Protein AF-A0A5M6I9K6-F1 (afdb_monomer_lite)

Secondary structure (DSSP, 8-state):
-------GGGEEE-TTS-EEE--HHHHHTT--GGGG-TTGGG-HHHHHHHHHHHHSS------EETT---EEEES--TT-SSEEEEEEESSGGGGT--TT-EEEEEETTTTEEEEEEEEEEEEEEEGGG--HHHHHTBTTTTTS-STTHHHHHHHHHHHHH-TTT--TT-EEEEEEEEEEEE-GGGGGGTT-

Radius of gyration: 17.98 Å; chains: 1; bounding box: 42×38×48 Å

Sequence (192 aa):
MPTFETNLRRVRLTETGRWTLMTPKDRERALHLCDFCAINSMCITHARLAEITGELETKAVIAECPGYRPHLAFRDAVGLDARFNTVRLGKAWMNRLQIGRTVTLWNSVRDVFIGEAIVIGLRTMHWSKLTDEIAQQNHTQLDTPVVGAQDRLFEVLRRGYGPQMMTVDRQVTIIDLERTYETEDAADWRDG

pLDDT: mean 83.96, std 14.6, range [32.81, 98.44]

Foldseek 3Di:
DLQQDLPCLQWFADPVRKIFGDDVVVVVVLDALLSPAPCSVPDPVNVVLVVCCVVPVDSDHHGIDNLGAHEDEDQDCAQVQFKAKAKAFDCSVVGHDDAQDKHWYANPVVGDTFAIKGFHDKDKDQLLPQALVNLCRHRVNVPHDSPCSSVVSLVVVCVVVHVVRRDNRTMIMMTIIGTDTGDPVNVVRPPD

Organism: NCBI:txid140057

Structure (mmCIF, N/CA/C/O backbone):
data_AF-A0A5M6I9K6-F1
#
_entry.id   AF-A0A5M6I9K6-F1
#
loop_
_atom_site.group_PDB
_atom_site.id
_atom_site.type_symbol
_atom_site.label_atom_id
_atom_site.label_alt_id
_atom_site.label_comp_id
_atom_site.label_asym_id
_atom_site.label_entity_id
_atom_site.label_seq_id
_atom_site.pdbx_PDB_ins_code
_atom_site.Cartn_x
_atom_site.Cartn_y
_atom_site.Cartn_z
_atom_site.occupancy
_atom_site.B_iso_or_equiv
_atom_site.auth_seq_id
_atom_site.auth_comp_id
_atom_site.auth_asym_id
_atom_site.auth_atom_id
_atom_site.pdbx_PDB_model_num
ATOM 1 N N . MET A 1 1 ? 21.131 -12.036 -7.605 1.00 32.81 1 MET A N 1
ATOM 2 C CA . MET A 1 1 ? 19.654 -11.957 -7.599 1.00 32.81 1 MET A CA 1
ATOM 3 C C . MET A 1 1 ? 19.268 -10.539 -7.983 1.00 32.81 1 MET A C 1
ATOM 5 O O . MET A 1 1 ? 19.990 -9.644 -7.550 1.00 32.81 1 MET A O 1
ATOM 9 N N . PRO A 1 2 ? 18.229 -10.309 -8.805 1.00 43.22 2 PRO A N 1
ATOM 10 C CA . PRO A 1 2 ? 17.767 -8.952 -9.077 1.00 43.22 2 PRO A CA 1
ATOM 11 C C . PRO A 1 2 ? 17.418 -8.295 -7.741 1.00 43.22 2 PRO A C 1
ATOM 13 O O . PRO A 1 2 ? 16.634 -8.844 -6.971 1.00 43.22 2 PRO A O 1
ATOM 16 N N . THR A 1 3 ? 18.051 -7.169 -7.432 1.00 52.78 3 THR A N 1
ATOM 17 C CA . THR A 1 3 ? 17.752 -6.386 -6.234 1.00 52.78 3 THR A CA 1
ATOM 18 C C . THR A 1 3 ? 16.382 -5.755 -6.421 1.00 52.78 3 THR A C 1
ATOM 20 O O . THR A 1 3 ? 16.230 -4.811 -7.192 1.00 52.78 3 THR A O 1
ATOM 23 N N . PHE A 1 4 ? 15.374 -6.324 -5.772 1.00 62.78 4 PHE A N 1
ATOM 24 C CA . PHE A 1 4 ? 14.025 -5.785 -5.768 1.00 62.78 4 PHE A CA 1
ATOM 25 C C . PHE A 1 4 ? 13.979 -4.529 -4.891 1.00 62.78 4 PHE A C 1
ATOM 27 O O . PHE A 1 4 ? 14.203 -4.593 -3.683 1.00 62.78 4 PHE A O 1
ATOM 34 N N . GLU A 1 5 ? 13.725 -3.366 -5.495 1.00 70.31 5 GLU A N 1
ATOM 35 C CA . GLU A 1 5 ? 13.684 -2.104 -4.760 1.00 70.31 5 GLU A CA 1
ATOM 36 C C . GLU A 1 5 ? 12.288 -1.870 -4.171 1.00 70.31 5 GLU A C 1
ATOM 38 O O . GLU A 1 5 ? 11.303 -1.632 -4.881 1.00 70.31 5 GLU A O 1
ATOM 43 N N . THR A 1 6 ? 12.208 -1.888 -2.838 1.00 65.31 6 THR A N 1
ATOM 44 C CA . THR A 1 6 ? 10.944 -1.710 -2.111 1.00 65.31 6 THR A CA 1
ATOM 45 C C . THR A 1 6 ? 10.554 -0.239 -1.928 1.00 65.31 6 THR A C 1
ATOM 47 O O . THR A 1 6 ? 9.419 0.105 -1.574 1.00 65.31 6 THR A O 1
ATOM 50 N N . ASN A 1 7 ? 11.471 0.688 -2.221 1.00 73.19 7 ASN A N 1
ATOM 51 C CA . ASN A 1 7 ? 11.230 2.117 -2.105 1.00 73.19 7 ASN A CA 1
ATOM 52 C C . ASN A 1 7 ? 10.464 2.697 -3.305 1.00 73.19 7 ASN A C 1
ATOM 54 O O . ASN A 1 7 ? 10.996 3.427 -4.144 1.00 73.19 7 ASN A O 1
ATOM 58 N N . LEU A 1 8 ? 9.147 2.498 -3.310 1.00 77.12 8 LEU A N 1
ATOM 59 C CA . LEU A 1 8 ? 8.236 3.010 -4.344 1.00 77.12 8 LEU A CA 1
ATOM 60 C C . LEU A 1 8 ? 8.035 4.540 -4.329 1.00 77.12 8 LEU A C 1
ATOM 62 O O . LEU A 1 8 ? 7.125 5.060 -4.979 1.00 77.12 8 LEU A O 1
ATOM 66 N N . ARG A 1 9 ? 8.849 5.316 -3.595 1.00 75.25 9 ARG A N 1
ATOM 67 C CA . ARG A 1 9 ? 8.707 6.786 -3.531 1.00 75.25 9 ARG A CA 1
ATOM 68 C C . ARG A 1 9 ? 8.838 7.467 -4.888 1.00 75.25 9 ARG A C 1
ATOM 70 O O . ARG A 1 9 ? 8.240 8.533 -5.061 1.00 75.25 9 ARG A O 1
ATOM 77 N N . ARG A 1 10 ? 9.559 6.848 -5.823 1.00 75.12 10 ARG A N 1
ATOM 78 C CA . ARG A 1 10 ? 9.865 7.381 -7.160 1.00 75.12 10 ARG A CA 1
ATOM 79 C C . ARG A 1 10 ? 8.861 6.970 -8.238 1.00 75.12 10 ARG A C 1
ATOM 81 O O . ARG A 1 10 ? 8.822 7.600 -9.289 1.00 75.12 10 ARG A O 1
ATOM 88 N N . VAL A 1 11 ? 8.025 5.969 -7.956 1.00 82.19 11 VAL A N 1
ATOM 89 C CA . VAL A 1 11 ? 7.020 5.455 -8.894 1.00 82.19 11 VAL A CA 1
ATOM 90 C C . VAL A 1 11 ? 5.763 6.326 -8.852 1.00 82.19 11 VAL A C 1
ATOM 92 O O . VAL A 1 11 ? 5.314 6.746 -7.776 1.00 82.19 11 VAL A O 1
ATOM 95 N N . ARG A 1 12 ? 5.200 6.618 -10.025 1.00 81.38 12 ARG A N 1
ATOM 96 C CA . ARG A 1 12 ? 3.953 7.375 -10.203 1.00 81.38 12 ARG A CA 1
ATOM 97 C C . ARG A 1 12 ? 3.090 6.746 -11.288 1.00 81.38 12 ARG A C 1
ATOM 99 O O . ARG A 1 12 ? 3.625 6.158 -12.220 1.00 81.38 12 ARG A O 1
ATOM 106 N N . LEU A 1 13 ? 1.779 6.906 -11.166 1.00 82.19 13 LEU A N 1
ATOM 107 C CA . LEU A 1 13 ? 0.805 6.615 -12.210 1.00 82.19 13 LEU A CA 1
ATOM 108 C C . LEU A 1 13 ? 0.570 7.881 -13.049 1.00 82.19 13 LEU A C 1
ATOM 110 O O . LEU A 1 13 ? 0.372 8.962 -12.493 1.00 82.19 13 LEU A O 1
ATOM 114 N N . THR A 1 14 ? 0.616 7.753 -14.369 1.00 82.06 14 THR A N 1
ATOM 115 C CA . THR A 1 14 ? 0.312 8.821 -15.327 1.00 82.06 14 THR A CA 1
ATOM 116 C C . THR A 1 14 ? -1.197 8.950 -15.545 1.00 82.06 14 THR A C 1
ATOM 118 O O . THR A 1 14 ? -1.963 8.030 -15.256 1.00 82.06 14 THR A O 1
ATOM 121 N N . GLU A 1 15 ? -1.633 10.064 -16.137 1.00 80.06 15 GLU A N 1
ATOM 122 C CA . GLU A 1 15 ? -3.036 10.274 -16.538 1.00 80.06 15 GLU A CA 1
ATOM 123 C C . GLU A 1 15 ? -3.534 9.207 -17.528 1.00 80.06 15 GLU A C 1
ATOM 125 O O . GLU A 1 15 ? -4.711 8.860 -17.544 1.00 80.06 15 GLU A O 1
ATOM 130 N N . THR A 1 16 ? -2.622 8.624 -18.311 1.00 81.31 16 THR A N 1
ATOM 131 C CA . THR A 1 16 ? -2.902 7.532 -19.254 1.00 81.31 16 THR A CA 1
ATOM 132 C C . THR A 1 16 ? -2.956 6.148 -18.594 1.00 81.31 16 THR A C 1
ATOM 134 O O . THR A 1 16 ? -3.101 5.142 -19.289 1.00 81.31 16 THR A O 1
ATOM 137 N N . GLY A 1 17 ? -2.829 6.066 -17.263 1.00 79.12 17 GLY A N 1
ATOM 138 C CA . GLY A 1 17 ? -2.897 4.813 -16.508 1.00 79.12 17 GLY A CA 1
ATOM 139 C C . GLY A 1 17 ? -1.660 3.923 -16.660 1.00 79.12 17 GLY A C 1
ATOM 140 O O . GLY A 1 17 ? -1.768 2.703 -16.515 1.00 79.12 17 GLY A O 1
ATOM 141 N N . ARG A 1 18 ? -0.499 4.510 -16.983 1.00 81.81 18 ARG A N 1
ATOM 142 C CA . ARG A 1 18 ? 0.805 3.830 -17.052 1.00 81.81 18 ARG A CA 1
ATOM 143 C C . ARG A 1 18 ? 1.643 4.195 -15.833 1.00 81.81 18 ARG A C 1
ATOM 145 O O . ARG A 1 18 ? 1.526 5.297 -15.309 1.00 81.81 18 ARG A O 1
ATOM 152 N N . TRP A 1 19 ? 2.512 3.298 -15.380 1.00 80.06 19 TRP A N 1
ATOM 153 C CA . TRP A 1 19 ? 3.462 3.632 -14.316 1.00 80.06 19 TRP A CA 1
ATOM 154 C C . TRP A 1 19 ? 4.754 4.177 -14.894 1.00 80.06 19 TRP A C 1
ATOM 156 O O . TRP A 1 19 ? 5.194 3.692 -15.930 1.00 80.06 19 TRP A O 1
ATOM 166 N N . THR A 1 20 ? 5.367 5.138 -14.205 1.00 79.56 20 THR A N 1
ATOM 167 C CA . THR A 1 20 ? 6.627 5.779 -14.591 1.00 79.56 20 THR A CA 1
ATOM 168 C C . THR A 1 20 ? 7.534 6.061 -13.389 1.00 79.56 20 THR A C 1
ATOM 170 O O . THR A 1 20 ? 7.066 6.132 -12.247 1.00 79.56 20 THR A O 1
ATOM 173 N N . LEU A 1 21 ? 8.834 6.247 -13.645 1.00 75.25 21 LEU A N 1
ATOM 174 C CA . LEU A 1 21 ? 9.811 6.777 -12.688 1.00 75.25 21 LEU A CA 1
ATOM 175 C C . LEU A 1 21 ? 10.031 8.277 -12.928 1.00 75.25 21 LEU A C 1
ATOM 177 O O . LEU A 1 21 ? 10.337 8.705 -14.042 1.00 75.25 21 LEU A O 1
ATOM 181 N N . MET A 1 22 ? 9.903 9.089 -11.875 1.00 65.06 22 MET A N 1
ATOM 182 C CA . MET A 1 22 ? 10.021 10.548 -11.967 1.00 65.06 22 MET A CA 1
ATOM 183 C C . MET A 1 22 ? 11.354 11.086 -11.437 1.00 65.06 22 MET A C 1
ATOM 185 O O . MET A 1 22 ? 11.490 11.262 -10.235 1.00 65.06 22 MET A O 1
ATOM 189 N N . THR A 1 23 ? 12.254 11.466 -12.349 1.00 61.88 23 THR A N 1
ATOM 190 C CA . THR A 1 23 ? 13.014 12.741 -12.431 1.00 61.88 23 THR A CA 1
ATOM 191 C C . THR A 1 23 ? 14.087 12.600 -13.530 1.00 61.88 23 THR A C 1
ATOM 193 O O . THR A 1 23 ? 14.534 11.482 -13.790 1.00 61.88 23 THR A O 1
ATOM 196 N N . PRO A 1 24 ? 14.568 13.683 -14.176 1.00 59.69 24 PRO A N 1
ATOM 197 C CA . PRO A 1 24 ? 15.770 13.616 -15.022 1.00 59.69 24 PRO A CA 1
ATOM 198 C C . PRO A 1 24 ? 16.964 12.982 -14.287 1.00 59.69 24 PRO A C 1
ATOM 200 O O . PRO A 1 24 ? 17.670 12.150 -14.844 1.00 59.69 24 PRO A O 1
ATOM 203 N N . LYS A 1 25 ? 17.086 13.264 -12.984 1.00 63.84 25 LYS A N 1
ATOM 204 C CA . LYS A 1 25 ? 18.092 12.692 -12.081 1.00 63.84 25 LYS A CA 1
ATOM 205 C C . LYS A 1 25 ? 17.951 11.177 -11.865 1.00 63.84 25 LYS A C 1
ATOM 207 O O . LYS A 1 25 ? 18.941 10.495 -11.618 1.00 63.84 25 LYS A O 1
ATOM 212 N N . ASP A 1 26 ? 16.740 10.628 -11.951 1.00 64.88 26 ASP A N 1
ATOM 213 C CA . ASP A 1 26 ? 16.518 9.177 -11.914 1.00 64.88 26 ASP A CA 1
ATOM 214 C C . ASP A 1 26 ? 16.881 8.508 -13.244 1.00 64.88 26 ASP A C 1
ATOM 216 O O . ASP A 1 26 ? 17.406 7.395 -13.233 1.00 64.88 26 ASP A O 1
ATOM 220 N N . ARG A 1 27 ? 16.699 9.213 -14.372 1.00 61.78 27 ARG A N 1
ATOM 221 C CA . ARG A 1 27 ? 17.198 8.769 -15.686 1.00 61.78 27 ARG A CA 1
ATOM 222 C C . ARG A 1 27 ? 18.727 8.754 -15.725 1.00 61.78 27 ARG A C 1
ATOM 224 O O . ARG A 1 27 ? 19.306 7.796 -16.220 1.00 61.78 27 ARG A O 1
ATOM 231 N N . GLU A 1 28 ? 19.376 9.762 -15.139 1.00 61.53 28 GLU A N 1
ATOM 232 C CA . GLU A 1 28 ? 20.841 9.823 -14.989 1.00 61.53 28 GLU A CA 1
ATOM 233 C C . GLU A 1 28 ? 21.399 8.661 -14.153 1.00 61.53 28 GLU A C 1
ATOM 235 O O . GLU A 1 28 ? 22.495 8.174 -14.417 1.00 61.53 28 GLU A O 1
ATOM 240 N N . ARG A 1 29 ? 20.633 8.182 -13.163 1.00 63.50 29 ARG A N 1
ATOM 241 C CA . ARG A 1 29 ? 20.994 7.032 -12.317 1.00 63.50 29 ARG A CA 1
ATOM 242 C C . ARG A 1 29 ? 20.744 5.674 -12.972 1.00 63.50 29 ARG A C 1
ATOM 244 O O . ARG A 1 29 ? 21.043 4.668 -12.339 1.00 63.50 29 ARG A O 1
ATOM 251 N N . ALA A 1 30 ? 20.198 5.647 -14.190 1.00 61.88 30 ALA A N 1
ATOM 252 C CA . ALA A 1 30 ? 19.811 4.428 -14.899 1.00 61.88 30 ALA A CA 1
ATOM 253 C C . ALA A 1 30 ? 18.914 3.494 -14.063 1.00 61.88 30 ALA A C 1
ATOM 255 O O . ALA A 1 30 ? 19.013 2.280 -14.172 1.00 61.88 30 ALA A O 1
ATOM 256 N N . LEU A 1 31 ? 18.043 4.052 -13.213 1.00 69.06 31 LEU A N 1
ATOM 257 C CA . LEU A 1 31 ? 17.053 3.242 -12.504 1.00 69.06 31 LEU A CA 1
ATOM 258 C C . LEU A 1 31 ? 15.955 2.830 -13.482 1.00 69.06 31 LEU A C 1
ATOM 260 O O . LEU A 1 31 ? 15.356 3.682 -14.146 1.00 69.06 31 LEU A O 1
ATOM 264 N N . HIS A 1 32 ? 15.676 1.534 -13.556 1.00 76.88 32 HIS A N 1
ATOM 265 C CA . HIS A 1 32 ? 14.668 0.983 -14.445 1.00 76.88 32 HIS A CA 1
ATOM 266 C C . HIS A 1 32 ? 13.357 0.819 -13.685 1.00 76.88 32 HIS A C 1
ATOM 268 O O . HIS A 1 32 ? 13.336 0.368 -12.544 1.00 76.88 32 HIS A O 1
ATOM 274 N N . LEU A 1 33 ? 12.220 1.126 -14.319 1.00 82.62 33 LEU A N 1
ATOM 275 C CA . LEU A 1 33 ? 10.912 0.863 -13.703 1.00 82.62 33 LEU A CA 1
ATOM 276 C C . LEU A 1 33 ? 10.756 -0.625 -13.327 1.00 82.62 33 LEU A C 1
ATOM 278 O O . LEU A 1 33 ? 10.074 -0.956 -12.358 1.00 82.62 33 LEU A O 1
ATOM 282 N N . CYS A 1 34 ? 11.435 -1.507 -14.066 1.00 84.75 34 CYS A N 1
ATOM 283 C CA . CYS A 1 34 ? 11.547 -2.934 -13.783 1.00 84.75 34 CYS A CA 1
ATOM 284 C C . CYS A 1 34 ? 12.173 -3.236 -12.412 1.00 84.75 34 CYS A C 1
ATOM 286 O O . CYS A 1 34 ? 11.735 -4.188 -11.777 1.00 84.75 34 CYS A O 1
ATOM 288 N N . ASP A 1 35 ? 13.094 -2.415 -11.902 1.00 81.44 35 ASP A N 1
ATOM 289 C CA . ASP A 1 35 ? 13.747 -2.631 -10.597 1.00 81.44 35 ASP A CA 1
ATOM 290 C C . ASP A 1 35 ? 12.753 -2.530 -9.428 1.00 81.44 35 ASP A C 1
ATOM 292 O O . ASP A 1 35 ? 12.946 -3.123 -8.369 1.00 81.44 35 ASP A O 1
ATOM 296 N N . PHE A 1 36 ? 11.650 -1.810 -9.645 1.00 84.06 36 PHE A N 1
ATOM 297 C CA . PHE A 1 36 ? 10.577 -1.592 -8.674 1.00 84.06 36 PHE A CA 1
ATOM 298 C C . PHE A 1 36 ? 9.357 -2.487 -8.931 1.00 84.06 36 PHE A C 1
ATOM 300 O O . PHE A 1 36 ? 8.337 -2.347 -8.249 1.00 84.06 36 PHE A O 1
ATOM 307 N N . CYS A 1 37 ? 9.395 -3.326 -9.969 1.00 87.00 37 CYS A N 1
ATOM 308 C CA . CYS A 1 37 ? 8.278 -4.171 -10.375 1.00 87.00 37 CYS A CA 1
ATOM 309 C C . CYS A 1 37 ? 8.377 -5.522 -9.672 1.00 87.00 37 CYS A C 1
ATOM 311 O O . CYS A 1 37 ? 9.387 -6.209 -9.785 1.00 87.00 37 CYS A O 1
ATOM 313 N N . ALA A 1 38 ? 7.312 -5.936 -8.992 1.00 85.69 38 ALA A N 1
ATOM 314 C CA . ALA A 1 38 ? 7.332 -7.155 -8.183 1.00 85.69 38 ALA A CA 1
ATOM 315 C C . ALA A 1 38 ? 7.447 -8.462 -8.974 1.00 85.69 38 ALA A C 1
ATOM 317 O O . ALA A 1 38 ? 7.715 -9.507 -8.398 1.00 85.69 38 ALA A O 1
ATOM 318 N N . ILE A 1 39 ? 7.249 -8.402 -10.289 1.00 84.44 39 ILE A N 1
ATOM 319 C CA . ILE A 1 39 ? 7.353 -9.553 -11.191 1.00 84.44 39 ILE A CA 1
ATOM 320 C C . ILE A 1 39 ? 8.586 -9.467 -12.095 1.00 84.44 39 ILE A C 1
ATOM 322 O O . ILE A 1 39 ? 8.614 -10.095 -13.149 1.00 84.44 39 ILE A O 1
ATOM 326 N N . ASN A 1 40 ? 9.587 -8.653 -11.745 1.00 83.19 40 ASN A N 1
ATOM 327 C CA . ASN A 1 40 ? 10.745 -8.389 -12.606 1.00 83.19 40 ASN A CA 1
ATOM 328 C C . ASN A 1 40 ? 11.486 -9.660 -13.059 1.00 83.19 40 ASN A C 1
ATOM 330 O O . ASN A 1 40 ? 11.888 -9.745 -14.217 1.00 83.19 40 ASN A O 1
ATOM 334 N N . SER A 1 41 ? 11.603 -10.665 -12.193 1.00 79.19 41 SER A N 1
ATOM 335 C CA . SER A 1 41 ? 12.260 -11.946 -12.467 1.00 79.19 41 SER A CA 1
ATOM 336 C C . SER A 1 41 ? 11.508 -12.818 -13.476 1.00 79.19 41 SER A C 1
ATOM 338 O O . SER A 1 41 ? 12.127 -13.644 -14.136 1.00 79.19 41 SER A O 1
ATOM 340 N N . MET A 1 42 ? 10.197 -12.615 -13.627 1.00 82.56 42 MET A N 1
ATOM 341 C CA . MET A 1 42 ? 9.321 -13.389 -14.519 1.00 82.56 42 MET A CA 1
ATOM 342 C C . MET A 1 42 ? 8.757 -12.541 -15.672 1.00 82.56 42 MET A C 1
ATOM 344 O O . MET A 1 42 ? 7.908 -12.990 -16.441 1.00 82.56 42 MET A O 1
ATOM 348 N N . CYS A 1 43 ? 9.185 -11.283 -15.792 1.00 86.19 43 CYS A N 1
ATOM 349 C CA . CYS A 1 43 ? 8.635 -10.342 -16.757 1.00 86.19 43 CYS A CA 1
ATOM 350 C C . CYS A 1 43 ? 9.337 -10.468 -18.115 1.00 86.19 43 CYS A C 1
ATOM 352 O O . CYS A 1 43 ? 10.515 -10.137 -18.243 1.00 86.19 43 CYS A O 1
ATOM 354 N N . ILE A 1 44 ? 8.580 -10.833 -19.156 1.00 86.19 44 ILE A N 1
ATOM 355 C CA . ILE A 1 44 ? 9.074 -10.930 -20.543 1.00 86.19 44 ILE A CA 1
ATOM 356 C C . ILE A 1 44 ? 9.702 -9.608 -21.008 1.00 86.19 44 ILE A C 1
ATOM 358 O O . ILE A 1 44 ? 10.765 -9.608 -21.619 1.00 86.19 44 ILE A O 1
ATOM 362 N N . THR A 1 45 ? 9.090 -8.465 -20.676 1.00 85.44 45 THR A N 1
ATOM 363 C CA . THR A 1 45 ? 9.634 -7.141 -21.020 1.00 85.44 45 THR A CA 1
ATOM 364 C C . THR A 1 45 ? 11.002 -6.904 -20.385 1.00 85.44 45 THR A C 1
ATOM 366 O O . THR A 1 45 ? 11.875 -6.321 -21.020 1.00 85.44 45 THR A O 1
ATOM 369 N N . HIS A 1 46 ? 11.200 -7.352 -19.144 1.00 84.19 46 HIS A N 1
ATOM 370 C CA . HIS A 1 46 ? 12.480 -7.216 -18.455 1.00 84.19 46 HIS A CA 1
ATOM 371 C C . HIS A 1 46 ? 13.537 -8.165 -19.040 1.00 84.19 46 HIS A C 1
ATOM 373 O O . HIS A 1 46 ? 14.655 -7.730 -19.300 1.00 84.19 46 HIS A O 1
ATOM 379 N N . ALA A 1 47 ? 13.168 -9.416 -19.339 1.00 84.44 47 ALA A N 1
ATOM 380 C CA . ALA A 1 47 ? 14.051 -10.366 -20.017 1.00 84.44 47 ALA A CA 1
ATOM 381 C C . ALA A 1 47 ? 14.518 -9.826 -21.381 1.00 84.44 47 ALA A C 1
ATOM 383 O O . ALA A 1 47 ? 15.713 -9.786 -21.663 1.00 84.44 47 ALA A O 1
ATOM 384 N N . ARG A 1 48 ? 13.585 -9.295 -22.183 1.00 83.50 48 ARG A N 1
ATOM 385 C CA . ARG A 1 48 ? 13.904 -8.716 -23.493 1.00 83.50 48 ARG A CA 1
ATOM 386 C C . ARG A 1 48 ? 14.752 -7.447 -23.394 1.00 83.50 48 ARG A C 1
ATOM 388 O O . ARG A 1 48 ? 15.571 -7.196 -24.273 1.00 83.50 48 ARG A O 1
ATOM 395 N N . LEU A 1 49 ? 14.576 -6.645 -22.340 1.00 80.94 49 LEU A N 1
ATOM 396 C CA . LEU A 1 49 ? 15.423 -5.476 -22.090 1.00 80.94 49 LEU A CA 1
ATOM 397 C C . LEU A 1 49 ? 16.887 -5.889 -21.905 1.00 80.94 49 LEU A C 1
ATOM 399 O O . LEU A 1 49 ? 17.758 -5.273 -22.512 1.00 80.94 49 LEU A O 1
ATOM 403 N N . ALA A 1 50 ? 17.138 -6.934 -21.111 1.00 75.19 50 ALA A N 1
ATOM 404 C CA . ALA A 1 50 ? 18.485 -7.433 -20.847 1.00 75.19 50 ALA A CA 1
ATOM 405 C C . ALA A 1 50 ? 19.192 -7.888 -22.136 1.00 75.19 50 ALA A C 1
ATOM 407 O O . ALA A 1 50 ? 20.341 -7.507 -22.366 1.00 75.19 50 ALA A O 1
ATOM 408 N N . GLU A 1 51 ? 18.485 -8.617 -23.007 1.00 79.44 51 GLU A N 1
ATOM 409 C CA . GLU A 1 51 ? 18.987 -9.042 -24.323 1.00 79.44 51 GLU A CA 1
ATOM 410 C C . GLU A 1 51 ? 19.387 -7.839 -25.189 1.00 79.44 51 GLU A C 1
ATOM 412 O O . GLU A 1 51 ? 20.528 -7.744 -25.634 1.00 79.44 51 GLU A O 1
ATOM 417 N N . ILE A 1 52 ? 18.485 -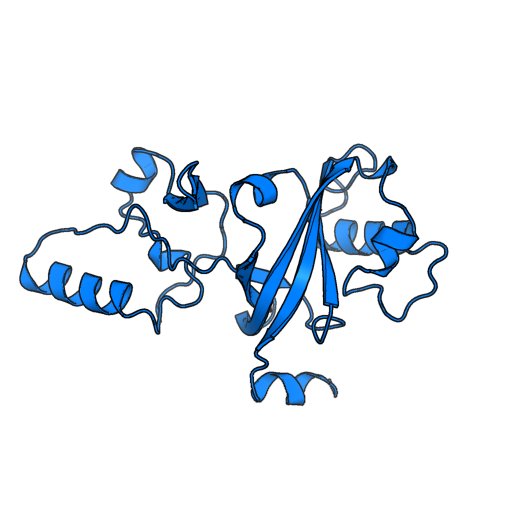6.863 -25.346 1.00 76.69 52 ILE A N 1
ATOM 418 C CA . ILE A 1 52 ? 18.725 -5.659 -26.158 1.00 76.69 52 ILE A CA 1
ATOM 419 C C . ILE A 1 52 ? 19.928 -4.863 -25.634 1.00 76.69 52 ILE A C 1
ATOM 421 O O . ILE A 1 52 ? 20.753 -4.396 -26.420 1.00 76.69 52 ILE A O 1
ATOM 425 N N . THR A 1 53 ? 20.044 -4.699 -24.312 1.00 73.50 53 THR A N 1
ATOM 426 C CA . THR A 1 53 ? 21.168 -3.961 -23.715 1.00 73.50 53 THR A CA 1
ATOM 427 C C . THR A 1 53 ? 22.507 -4.674 -23.886 1.00 73.50 53 THR A C 1
ATOM 429 O O . THR A 1 53 ? 23.527 -4.005 -24.037 1.00 73.50 53 THR A O 1
ATOM 432 N N . GLY A 1 54 ? 22.506 -6.012 -23.874 1.00 72.38 54 GLY A N 1
ATOM 433 C CA . GLY A 1 54 ? 23.707 -6.819 -24.077 1.00 72.38 54 GLY A CA 1
ATOM 434 C C . GLY A 1 54 ? 24.161 -6.856 -25.536 1.00 72.38 54 GLY A C 1
ATOM 435 O O . GLY A 1 54 ? 25.356 -6.790 -25.798 1.00 72.38 54 GLY A O 1
ATOM 436 N N . GLU A 1 55 ? 23.221 -6.920 -26.482 1.00 68.75 55 GLU A N 1
ATOM 437 C CA . GLU A 1 55 ? 23.511 -7.017 -27.920 1.00 68.75 55 GLU A CA 1
ATOM 438 C C . GLU A 1 55 ? 23.961 -5.693 -28.546 1.00 68.75 55 GLU A C 1
ATOM 440 O O . GLU A 1 55 ? 24.785 -5.690 -29.458 1.00 68.75 55 GLU A O 1
ATOM 445 N N . LEU A 1 56 ? 23.410 -4.563 -28.095 1.00 62.12 56 LEU A N 1
ATOM 446 C CA . LEU A 1 56 ? 23.592 -3.278 -28.777 1.00 62.12 56 LEU A CA 1
ATOM 447 C C . LEU A 1 56 ? 24.659 -2.372 -28.148 1.00 62.12 56 LEU A C 1
ATOM 449 O O . LEU A 1 56 ? 24.837 -1.260 -28.635 1.00 62.12 56 LEU A O 1
ATOM 453 N N . GLU A 1 57 ? 25.296 -2.768 -27.039 1.00 65.62 57 GLU A N 1
ATOM 454 C CA . GLU A 1 57 ? 26.113 -1.873 -26.190 1.00 65.62 57 GLU A CA 1
ATOM 455 C C . GLU A 1 57 ? 25.394 -0.541 -25.845 1.00 65.62 57 GLU A C 1
ATOM 457 O O . GLU A 1 57 ? 26.014 0.472 -25.516 1.00 65.62 57 GLU A O 1
ATOM 462 N N . THR A 1 58 ? 24.054 -0.521 -25.902 1.00 67.56 58 THR A N 1
ATOM 463 C CA . THR A 1 58 ? 23.228 0.665 -25.634 1.00 67.56 58 THR A CA 1
ATOM 464 C C . THR A 1 58 ? 22.421 0.500 -24.353 1.00 67.56 58 THR A C 1
ATOM 466 O O . THR A 1 58 ? 21.917 -0.574 -24.026 1.00 67.56 58 THR A O 1
ATOM 469 N N . LYS A 1 59 ? 22.250 1.601 -23.613 1.00 67.25 59 LYS A N 1
ATOM 470 C CA . LYS A 1 59 ? 21.399 1.641 -22.418 1.00 67.25 59 LYS A CA 1
ATOM 471 C C . LYS A 1 59 ? 19.944 1.899 -22.811 1.00 67.25 59 LYS A C 1
ATOM 473 O O . LYS A 1 59 ? 19.512 3.047 -22.887 1.00 67.25 59 LYS A O 1
ATOM 478 N N . ALA A 1 60 ? 19.183 0.834 -23.040 1.00 72.00 60 ALA A N 1
ATOM 479 C CA . ALA A 1 60 ? 17.728 0.913 -23.132 1.00 72.00 60 ALA A CA 1
ATOM 480 C C . ALA A 1 60 ? 17.109 1.045 -21.727 1.00 72.00 60 ALA A C 1
ATOM 482 O O . ALA A 1 60 ? 17.536 0.382 -20.783 1.00 72.00 60 ALA A O 1
ATOM 483 N N . VAL A 1 61 ? 16.090 1.898 -21.569 1.00 74.31 61 VAL A N 1
ATOM 484 C CA . VAL A 1 61 ? 15.403 2.119 -20.284 1.00 74.31 61 VAL A CA 1
ATOM 485 C C . VAL A 1 61 ? 13.894 2.025 -20.477 1.00 74.31 61 VAL A C 1
ATOM 487 O O . VAL A 1 61 ? 13.324 2.703 -21.329 1.00 74.31 61 VAL A O 1
ATOM 490 N N . ILE A 1 62 ? 13.229 1.227 -19.639 1.00 79.00 62 ILE A N 1
ATOM 491 C CA . ILE A 1 62 ? 11.766 1.205 -19.551 1.00 79.00 62 ILE A CA 1
ATOM 492 C C . ILE A 1 62 ? 11.323 2.350 -18.640 1.00 79.00 62 ILE A C 1
ATOM 494 O O . ILE A 1 62 ? 11.362 2.240 -17.414 1.00 79.00 62 ILE A O 1
ATOM 498 N N . ALA A 1 63 ? 10.931 3.466 -19.255 1.00 75.81 63 ALA A N 1
ATOM 499 C CA . ALA A 1 63 ? 10.434 4.645 -18.547 1.00 75.81 63 ALA A CA 1
ATOM 500 C C . ALA A 1 63 ? 8.950 4.528 -18.167 1.00 75.81 63 ALA A C 1
ATOM 502 O O . ALA A 1 63 ? 8.530 5.128 -17.178 1.00 75.81 63 ALA A O 1
ATOM 503 N N . GLU A 1 64 ? 8.171 3.764 -18.938 1.00 83.06 64 GLU A N 1
ATOM 504 C CA . GLU A 1 64 ? 6.751 3.524 -18.693 1.00 83.06 64 GLU A CA 1
ATOM 505 C C . GLU A 1 64 ? 6.368 2.069 -18.957 1.00 83.06 64 GLU A C 1
ATOM 507 O O . GLU A 1 64 ? 6.825 1.473 -19.932 1.00 83.06 64 GLU A O 1
ATOM 512 N N . CYS A 1 65 ? 5.498 1.493 -18.124 1.00 85.31 65 CYS A N 1
ATOM 513 C CA . CYS A 1 65 ? 5.012 0.127 -18.326 1.00 85.31 65 CYS A CA 1
ATOM 514 C C . CYS A 1 65 ? 3.549 -0.032 -17.874 1.00 85.31 65 CYS A C 1
ATOM 516 O O . CYS A 1 65 ? 3.249 0.227 -16.708 1.00 85.31 65 CYS A O 1
ATOM 518 N N . PRO A 1 66 ? 2.630 -0.484 -18.752 1.00 82.19 66 PRO A N 1
ATOM 519 C CA . PRO A 1 66 ? 1.245 -0.781 -18.374 1.00 82.19 66 PRO A CA 1
ATOM 520 C C . PRO A 1 66 ? 1.098 -2.104 -17.605 1.00 82.19 66 PRO A C 1
ATOM 522 O O . PRO A 1 66 ? 0.090 -2.307 -16.937 1.00 82.19 66 PRO A O 1
ATOM 525 N N . GLY A 1 67 ? 2.085 -3.001 -17.704 1.00 85.19 67 GLY A N 1
ATOM 526 C CA . GLY A 1 67 ? 2.135 -4.274 -16.977 1.00 85.19 67 GLY A CA 1
ATOM 527 C C . GLY A 1 67 ? 2.892 -4.198 -15.650 1.00 85.19 67 GLY A C 1
ATOM 528 O O . GLY A 1 67 ? 3.195 -5.235 -15.065 1.00 85.19 67 GLY A O 1
ATOM 529 N N . TYR A 1 68 ? 3.252 -2.993 -15.199 1.00 88.38 68 TYR A N 1
ATOM 530 C CA . TYR A 1 68 ? 3.930 -2.800 -13.924 1.00 88.38 68 TYR A CA 1
ATOM 531 C C . TYR A 1 68 ? 3.038 -3.273 -12.771 1.00 88.38 68 TYR A C 1
ATOM 533 O O . TYR A 1 68 ? 1.878 -2.874 -12.676 1.00 88.38 68 TYR A O 1
ATOM 541 N N . ARG A 1 69 ? 3.594 -4.105 -11.884 1.00 89.00 69 ARG A N 1
ATOM 542 C CA . ARG A 1 69 ? 2.908 -4.589 -10.682 1.00 89.00 69 ARG A CA 1
ATOM 543 C C . ARG A 1 69 ? 3.541 -3.963 -9.436 1.00 89.00 69 ARG A C 1
ATOM 545 O O . ARG A 1 69 ? 4.642 -4.378 -9.054 1.00 89.00 69 ARG A O 1
ATOM 552 N N . PRO A 1 70 ? 2.890 -2.958 -8.817 1.00 91.06 70 PRO A N 1
ATOM 553 C CA . PRO A 1 70 ? 3.332 -2.431 -7.535 1.00 91.06 70 PRO A CA 1
ATOM 554 C C . PRO A 1 70 ? 3.199 -3.499 -6.450 1.00 91.06 70 PRO A C 1
ATOM 556 O O . PRO A 1 70 ? 2.260 -4.293 -6.472 1.00 91.06 70 PRO A O 1
ATOM 559 N N . HIS A 1 71 ? 4.095 -3.467 -5.469 1.00 90.69 71 HIS A N 1
ATOM 560 C CA . HIS A 1 71 ? 3.975 -4.290 -4.270 1.00 90.69 71 HIS A CA 1
ATOM 561 C C . HIS A 1 71 ? 3.473 -3.476 -3.082 1.00 90.69 71 HIS A C 1
ATOM 563 O O . HIS A 1 71 ? 3.763 -2.285 -2.934 1.00 90.69 71 HIS A O 1
ATOM 569 N N . LEU A 1 72 ? 2.755 -4.152 -2.197 1.00 93.62 72 LEU A N 1
ATOM 570 C CA . LEU A 1 72 ? 2.387 -3.677 -0.878 1.00 93.62 72 LEU A CA 1
ATOM 571 C C . LEU A 1 72 ? 3.126 -4.524 0.154 1.00 93.62 72 LEU A C 1
ATOM 573 O O . LEU A 1 72 ? 2.945 -5.734 0.228 1.00 93.62 72 LEU A O 1
ATOM 577 N N . ALA A 1 73 ? 3.972 -3.868 0.944 1.00 91.38 73 ALA A N 1
ATOM 578 C CA . ALA A 1 73 ? 4.761 -4.510 1.986 1.00 91.38 73 ALA A CA 1
ATOM 579 C C . ALA A 1 73 ? 3.952 -4.659 3.284 1.00 91.38 73 ALA A C 1
ATOM 581 O O . ALA A 1 73 ? 3.393 -3.674 3.783 1.00 91.38 73 ALA A O 1
ATOM 582 N N . PHE A 1 74 ? 3.919 -5.858 3.848 1.00 91.69 74 PHE A N 1
ATOM 583 C CA . PHE A 1 74 ? 3.267 -6.212 5.107 1.00 91.69 74 PHE A CA 1
ATOM 584 C C . PHE A 1 74 ? 4.282 -6.873 6.040 1.00 91.69 74 PHE A C 1
ATOM 586 O O . PHE A 1 74 ? 5.208 -7.538 5.583 1.00 91.69 74 PHE A O 1
ATOM 593 N N . ARG A 1 75 ? 4.139 -6.670 7.354 1.00 87.88 75 ARG A N 1
ATOM 594 C CA . ARG A 1 75 ? 5.028 -7.320 8.334 1.00 87.88 75 ARG A CA 1
ATOM 595 C C . ARG A 1 75 ? 4.623 -8.770 8.597 1.00 87.88 75 ARG A C 1
ATOM 597 O O . ARG A 1 75 ? 5.490 -9.611 8.804 1.00 87.88 75 ARG A O 1
ATOM 604 N N . ASP A 1 76 ? 3.326 -9.035 8.560 1.00 85.25 76 ASP A N 1
ATOM 605 C CA . ASP A 1 76 ? 2.700 -10.339 8.730 1.00 85.25 76 ASP A CA 1
ATOM 606 C C . ASP A 1 76 ? 1.698 -10.584 7.592 1.00 85.25 76 ASP A C 1
ATOM 608 O O . ASP A 1 76 ? 1.327 -9.658 6.866 1.00 85.25 76 ASP A O 1
ATOM 612 N N . ALA A 1 77 ? 1.312 -11.846 7.411 1.00 86.38 77 ALA A N 1
ATOM 613 C CA . ALA A 1 77 ? 0.323 -12.251 6.415 1.00 86.38 77 ALA A CA 1
ATOM 614 C C . ALA A 1 77 ? -1.100 -12.354 6.998 1.00 86.38 77 ALA A C 1
ATOM 616 O O . ALA A 1 77 ? -2.013 -12.822 6.319 1.00 86.38 77 ALA A O 1
ATOM 617 N N . VAL A 1 78 ? -1.297 -11.931 8.252 1.00 87.50 78 VAL A N 1
ATOM 618 C CA . VAL A 1 78 ? -2.561 -12.122 8.968 1.00 87.50 78 VAL A CA 1
ATOM 619 C C . VAL A 1 78 ? -3.658 -11.297 8.305 1.00 87.50 78 VAL A C 1
ATOM 621 O O . VAL A 1 78 ? -3.473 -10.113 8.006 1.00 87.50 78 VAL A O 1
ATOM 624 N N . GLY A 1 79 ? -4.799 -11.947 8.066 1.00 89.56 79 GLY A N 1
ATOM 625 C CA . GLY A 1 79 ? -5.985 -11.318 7.493 1.00 89.56 79 GLY A CA 1
ATOM 626 C C . GLY A 1 79 ? -5.847 -10.918 6.024 1.00 89.56 79 GLY A C 1
ATOM 627 O O . GLY A 1 79 ? -6.649 -10.127 5.532 1.00 89.56 79 GLY A O 1
ATOM 628 N N . LEU A 1 80 ? -4.841 -11.436 5.311 1.00 92.50 80 LEU A N 1
ATOM 629 C CA . LEU A 1 80 ? -4.646 -11.155 3.887 1.00 92.50 80 LEU A CA 1
ATOM 630 C C . LEU A 1 80 ? -5.380 -12.143 2.972 1.00 92.50 80 LEU A C 1
ATOM 632 O O . LEU A 1 80 ? -5.189 -12.080 1.766 1.00 92.50 80 LEU A O 1
ATOM 636 N N . ASP A 1 81 ? -6.176 -13.076 3.495 1.00 87.50 81 ASP A N 1
ATOM 637 C CA . ASP A 1 81 ? -6.670 -14.245 2.741 1.00 87.50 81 ASP A CA 1
ATOM 638 C C . ASP A 1 81 ? -7.907 -13.975 1.875 1.00 87.50 81 ASP A C 1
ATOM 640 O O . ASP A 1 81 ? -8.193 -14.725 0.948 1.00 87.50 81 ASP A O 1
ATOM 644 N N . ALA A 1 82 ? -8.627 -12.888 2.138 1.00 89.19 82 ALA A N 1
ATOM 645 C CA . ALA A 1 82 ? -9.873 -12.576 1.450 1.00 89.19 82 ALA A CA 1
ATOM 646 C C . ALA A 1 82 ? -9.928 -11.093 1.061 1.00 89.19 82 ALA A C 1
ATOM 648 O O . ALA A 1 82 ? -8.980 -10.533 0.503 1.00 89.19 82 ALA A O 1
ATOM 649 N N . ARG A 1 83 ? -11.059 -10.448 1.345 1.00 95.81 83 ARG A N 1
ATOM 650 C CA . ARG A 1 83 ? -11.216 -9.006 1.234 1.00 95.81 83 ARG A CA 1
ATOM 651 C C . ARG A 1 83 ? -10.764 -8.344 2.527 1.00 95.81 83 ARG A C 1
ATOM 653 O O . ARG A 1 83 ? -11.244 -8.684 3.602 1.00 95.81 83 ARG A O 1
ATOM 660 N N . PHE A 1 84 ? -9.894 -7.357 2.402 1.00 97.38 84 PHE A N 1
ATOM 661 C CA . PHE A 1 84 ? -9.385 -6.583 3.527 1.00 97.38 84 PHE A CA 1
ATOM 662 C C . PHE A 1 84 ? -9.038 -5.173 3.066 1.00 97.38 84 PHE A C 1
ATOM 664 O O . PHE A 1 84 ? -8.950 -4.891 1.870 1.00 97.38 84 PHE A O 1
ATOM 671 N N . ASN A 1 85 ? -8.803 -4.272 4.012 1.00 98.12 85 ASN A N 1
ATOM 672 C CA . ASN A 1 85 ? -8.134 -3.017 3.726 1.00 98.12 85 ASN A CA 1
ATOM 673 C C . ASN A 1 85 ? -6.743 -2.961 4.360 1.00 98.12 85 ASN A C 1
ATOM 675 O O . ASN A 1 85 ? -6.404 -3.671 5.310 1.00 98.12 85 ASN A O 1
ATOM 679 N N . THR A 1 86 ? -5.912 -2.077 3.825 1.00 97.50 86 THR A N 1
ATOM 680 C CA . THR A 1 86 ? -4.687 -1.637 4.483 1.00 97.50 86 THR A CA 1
ATOM 681 C C . THR A 1 86 ? -4.677 -0.117 4.564 1.00 97.50 86 THR A C 1
ATOM 683 O O . THR A 1 86 ? -5.053 0.577 3.615 1.00 97.50 86 THR A O 1
ATOM 686 N N . VAL A 1 87 ? -4.252 0.412 5.711 1.00 96.88 87 VAL A N 1
ATOM 687 C CA . VAL A 1 87 ? -4.143 1.851 5.956 1.00 96.88 87 VAL A CA 1
ATOM 688 C C . VAL A 1 87 ? -2.676 2.246 5.894 1.00 96.88 87 VAL A C 1
ATOM 690 O O . VAL A 1 87 ? -1.832 1.695 6.597 1.00 96.88 87 VAL A O 1
ATOM 693 N N . ARG A 1 88 ? -2.356 3.205 5.027 1.00 95.06 88 ARG A N 1
ATOM 694 C CA . ARG A 1 88 ? -0.992 3.676 4.780 1.00 95.06 88 ARG A CA 1
ATOM 695 C C . ARG A 1 88 ? -0.887 5.163 5.072 1.00 95.06 88 ARG A C 1
ATOM 697 O O . ARG A 1 88 ? -1.776 5.936 4.727 1.00 95.06 88 ARG A O 1
ATOM 704 N N . LEU A 1 89 ? 0.224 5.578 5.671 1.00 93.81 89 LEU A N 1
ATOM 705 C CA . LEU A 1 89 ? 0.444 6.979 6.021 1.00 93.81 89 LEU A CA 1
ATOM 706 C C . LEU A 1 89 ? 0.574 7.871 4.772 1.00 93.81 89 LEU A C 1
ATOM 708 O O . LEU A 1 89 ? 1.263 7.534 3.804 1.00 93.81 89 LEU A O 1
ATOM 712 N N . GLY A 1 90 ? -0.046 9.048 4.824 1.00 93.25 90 GLY A N 1
ATOM 713 C CA . GLY A 1 90 ? -0.008 10.061 3.775 1.00 93.25 90 GLY A CA 1
ATOM 714 C C . GLY A 1 90 ? -0.905 9.743 2.580 1.00 93.25 90 GLY A C 1
ATOM 715 O O . GLY A 1 90 ? -1.761 8.866 2.630 1.00 93.25 90 GLY A O 1
ATOM 716 N N . LYS A 1 91 ? -0.703 10.486 1.486 1.00 93.62 91 LYS A N 1
ATOM 717 C CA . LYS A 1 91 ? -1.493 10.389 0.241 1.00 93.62 91 LYS A CA 1
ATOM 718 C C . LYS A 1 91 ? -0.737 9.737 -0.915 1.00 93.62 91 LYS A C 1
ATOM 720 O O . LYS A 1 91 ? -1.236 9.675 -2.030 1.00 93.62 91 LYS A O 1
ATOM 725 N N . ALA A 1 92 ? 0.495 9.289 -0.680 1.00 89.56 92 ALA A N 1
ATOM 726 C CA . ALA A 1 92 ? 1.391 8.894 -1.761 1.00 89.56 92 ALA A CA 1
ATOM 727 C C . ALA A 1 92 ? 0.861 7.707 -2.580 1.00 89.56 92 ALA A C 1
ATOM 729 O O . ALA A 1 92 ? 1.125 7.636 -3.776 1.00 89.56 92 ALA A O 1
ATOM 730 N N . TRP A 1 93 ? 0.103 6.807 -1.951 1.00 92.38 93 TRP A N 1
ATOM 731 C CA . TRP A 1 93 ? -0.481 5.640 -2.609 1.00 92.38 93 TRP A CA 1
ATOM 732 C C . TRP A 1 93 ? -1.606 5.985 -3.588 1.00 92.38 93 TRP A C 1
ATOM 734 O O . TRP A 1 93 ? -1.768 5.256 -4.562 1.00 92.38 93 TRP A O 1
ATOM 744 N N . MET A 1 94 ? -2.274 7.136 -3.430 1.00 91.88 94 MET A N 1
ATOM 745 C CA . MET A 1 94 ? -3.217 7.650 -4.437 1.00 91.88 94 MET A CA 1
ATOM 746 C C . MET A 1 94 ? -2.561 7.838 -5.804 1.00 91.88 94 MET A C 1
ATOM 748 O O . MET A 1 94 ? -3.197 7.639 -6.827 1.00 91.88 94 MET A O 1
ATOM 752 N N . ASN A 1 95 ? -1.274 8.193 -5.816 1.00 87.25 95 ASN A N 1
ATOM 753 C CA . ASN A 1 95 ? -0.527 8.462 -7.042 1.00 87.25 95 ASN A CA 1
ATOM 754 C C . ASN A 1 95 ? 0.241 7.231 -7.545 1.00 87.25 95 ASN A C 1
ATOM 756 O O . ASN A 1 95 ? 1.038 7.352 -8.472 1.00 87.25 95 ASN A O 1
ATOM 760 N N . ARG A 1 96 ? 0.100 6.076 -6.883 1.00 88.62 96 ARG A N 1
ATOM 761 C CA . ARG A 1 96 ? 0.840 4.840 -7.199 1.00 88.62 96 ARG A CA 1
ATOM 762 C C . ARG A 1 96 ? -0.073 3.686 -7.576 1.00 88.62 96 ARG A C 1
ATOM 764 O O . ARG A 1 96 ? 0.397 2.747 -8.208 1.00 88.62 96 ARG A O 1
ATOM 771 N N . LEU A 1 97 ? -1.333 3.736 -7.162 1.00 92.44 97 LEU A N 1
ATOM 772 C CA . LEU A 1 97 ? -2.309 2.679 -7.375 1.00 92.44 97 LEU A CA 1
ATOM 773 C C . LEU A 1 97 ? -3.474 3.190 -8.205 1.00 92.44 97 LEU A C 1
ATOM 775 O O . LEU A 1 97 ? -3.757 4.383 -8.253 1.00 92.44 97 LEU A O 1
ATOM 779 N N . GLN A 1 98 ? -4.165 2.243 -8.819 1.00 92.56 98 GLN A N 1
ATOM 780 C CA . GLN A 1 98 ? -5.389 2.469 -9.562 1.00 92.56 98 GLN A CA 1
ATOM 781 C C . GLN A 1 98 ? -6.348 1.328 -9.237 1.00 92.56 98 GLN A C 1
ATOM 783 O O . GLN A 1 98 ? -5.924 0.176 -9.137 1.00 92.56 98 GLN A O 1
ATOM 788 N N . ILE A 1 99 ? -7.631 1.648 -9.081 1.00 95.81 99 ILE A N 1
ATOM 789 C CA . ILE A 1 99 ? -8.685 0.645 -8.895 1.00 95.81 99 ILE A CA 1
ATOM 790 C C . ILE A 1 99 ? -8.736 -0.277 -10.125 1.00 95.81 99 ILE A C 1
ATOM 792 O O . ILE A 1 99 ? -8.538 0.170 -11.255 1.00 95.81 99 ILE A O 1
ATOM 796 N N . GLY A 1 100 ? -8.964 -1.569 -9.896 1.00 95.12 100 GLY A N 1
ATOM 797 C CA . GLY A 1 100 ? -8.979 -2.624 -10.909 1.00 95.12 100 GLY A CA 1
ATOM 798 C C . GLY A 1 100 ? -7.595 -3.153 -11.293 1.00 95.12 100 GLY A C 1
ATOM 799 O O . GLY A 1 100 ? -7.498 -4.025 -12.152 1.00 95.12 100 GLY A O 1
ATOM 800 N N . ARG A 1 101 ? -6.511 -2.645 -10.690 1.00 93.12 101 ARG A N 1
ATOM 801 C CA . ARG A 1 101 ? -5.147 -3.121 -10.962 1.00 93.12 101 ARG A CA 1
ATOM 802 C C . ARG A 1 101 ? -4.675 -4.116 -9.913 1.00 93.12 101 ARG A C 1
ATOM 804 O O . ARG A 1 101 ? -4.979 -3.976 -8.729 1.00 93.12 101 ARG A O 1
ATOM 811 N N . THR A 1 102 ? -3.880 -5.078 -10.370 1.00 93.75 102 THR A N 1
ATOM 812 C CA . THR A 1 102 ? -3.211 -6.059 -9.517 1.00 93.75 102 THR A CA 1
ATOM 813 C C . THR A 1 102 ? -2.032 -5.427 -8.784 1.00 93.75 102 THR A C 1
ATOM 815 O O . THR A 1 102 ? -1.203 -4.737 -9.382 1.00 93.75 102 THR A O 1
ATOM 818 N N . VAL A 1 103 ? -1.947 -5.708 -7.490 1.00 94.50 103 VAL A N 1
ATOM 819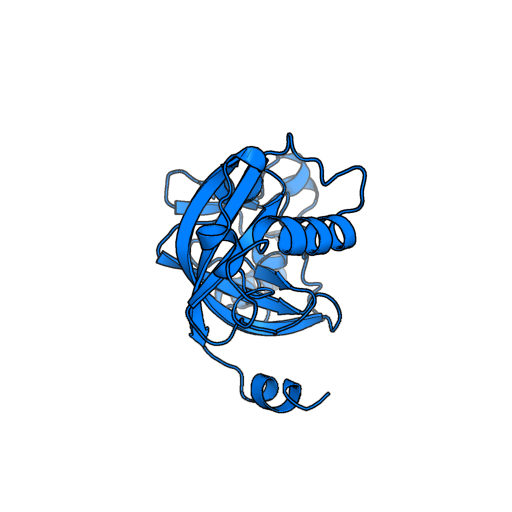 C CA . VAL A 1 103 ? -0.793 -5.470 -6.626 1.00 94.50 103 VAL A CA 1
ATOM 820 C C . VAL A 1 103 ? -0.261 -6.808 -6.135 1.00 94.50 103 VAL A C 1
ATOM 822 O O . VAL A 1 103 ? -1.021 -7.760 -5.953 1.00 94.50 103 VAL A O 1
ATOM 825 N N . THR A 1 104 ? 1.035 -6.873 -5.868 1.00 93.31 104 THR A N 1
ATOM 826 C CA . THR A 1 104 ? 1.613 -8.002 -5.141 1.00 93.31 104 THR A CA 1
ATOM 827 C C . THR A 1 104 ? 1.632 -7.718 -3.644 1.00 93.31 104 THR A C 1
ATOM 829 O O . THR A 1 104 ? 1.777 -6.574 -3.203 1.00 93.31 104 THR A O 1
ATOM 832 N N . LEU A 1 105 ? 1.476 -8.765 -2.846 1.00 93.38 105 LEU A N 1
ATOM 833 C CA . LEU A 1 105 ? 1.586 -8.738 -1.395 1.00 93.38 105 LEU A CA 1
ATOM 834 C C . LEU A 1 105 ? 2.971 -9.280 -1.028 1.00 93.38 105 LEU A C 1
ATOM 836 O O . LEU A 1 105 ? 3.350 -10.365 -1.464 1.00 93.38 105 LEU A O 1
ATOM 840 N N . TRP A 1 106 ? 3.739 -8.511 -0.260 1.00 90.12 106 TRP A N 1
ATOM 841 C CA . TRP A 1 106 ? 5.125 -8.834 0.083 1.00 90.12 106 TRP A CA 1
ATOM 842 C C . TRP A 1 106 ? 5.321 -8.855 1.592 1.00 90.12 106 TRP A C 1
ATOM 844 O O . TRP A 1 106 ? 4.924 -7.907 2.271 1.00 90.12 106 TRP A O 1
ATOM 854 N N . ASN A 1 107 ? 5.973 -9.887 2.122 1.00 89.75 107 ASN A N 1
ATOM 855 C CA . ASN A 1 107 ? 6.384 -9.928 3.517 1.00 89.75 107 ASN A CA 1
ATOM 856 C C . ASN A 1 107 ? 7.704 -9.169 3.670 1.00 89.75 107 ASN A C 1
ATOM 858 O O . ASN A 1 107 ? 8.751 -9.646 3.244 1.00 89.75 107 ASN A O 1
ATOM 862 N N . SER A 1 108 ? 7.684 -8.004 4.311 1.00 87.69 108 SER A N 1
ATOM 863 C CA . SER A 1 108 ? 8.881 -7.171 4.469 1.00 87.69 108 SER A CA 1
ATOM 864 C C . SER A 1 108 ? 9.881 -7.690 5.501 1.00 87.69 108 SER A C 1
ATOM 866 O O . SER A 1 108 ? 10.984 -7.166 5.578 1.00 87.69 108 SER A O 1
ATOM 868 N N . VAL A 1 109 ? 9.481 -8.629 6.363 1.00 87.19 109 VAL A N 1
ATOM 869 C CA . VAL A 1 109 ? 10.358 -9.197 7.399 1.00 87.19 109 VAL A CA 1
ATOM 870 C C . VAL A 1 109 ? 11.146 -10.374 6.837 1.00 87.19 109 VAL A C 1
ATOM 872 O O . VAL A 1 109 ? 12.338 -10.490 7.098 1.00 87.19 109 VAL A O 1
ATOM 875 N N . ARG A 1 110 ? 10.474 -11.239 6.072 1.00 84.62 110 ARG A N 1
ATOM 876 C CA . ARG A 1 110 ? 11.061 -12.445 5.467 1.00 84.62 110 ARG A CA 1
ATOM 877 C C . ARG A 1 110 ? 11.573 -12.212 4.046 1.00 84.62 110 ARG A C 1
ATOM 879 O O . ARG A 1 110 ? 12.270 -13.066 3.523 1.00 84.62 110 ARG A O 1
ATOM 886 N N . ASP A 1 111 ? 11.238 -11.066 3.462 1.00 84.00 111 ASP A N 1
ATOM 887 C CA . ASP A 1 111 ? 11.559 -10.688 2.087 1.00 84.00 111 ASP A CA 1
ATOM 888 C C . ASP A 1 111 ? 11.041 -11.704 1.055 1.00 84.00 111 ASP A C 1
ATOM 890 O O . ASP A 1 111 ? 11.773 -12.191 0.198 1.00 84.00 111 ASP A O 1
ATOM 894 N N . VAL A 1 112 ? 9.753 -12.053 1.169 1.00 84.25 112 VAL A N 1
ATOM 895 C CA . VAL A 1 112 ? 9.099 -13.055 0.310 1.00 84.25 112 VAL A CA 1
ATOM 896 C C . VAL A 1 112 ? 7.764 -12.575 -0.247 1.00 84.25 112 VAL A C 1
ATOM 898 O O . VAL A 1 112 ? 7.042 -11.792 0.375 1.00 84.25 112 VAL A O 1
ATOM 901 N N . PHE A 1 113 ? 7.410 -13.098 -1.417 1.00 85.81 113 PHE A N 1
ATOM 902 C CA . PHE A 1 113 ? 6.104 -12.918 -2.040 1.00 85.81 113 PHE A CA 1
ATOM 903 C C . PHE A 1 113 ? 5.035 -13.744 -1.308 1.00 85.81 113 PHE A C 1
ATOM 905 O O . PHE A 1 113 ? 5.244 -14.919 -1.031 1.00 85.81 113 PHE A O 1
ATOM 912 N N . ILE A 1 114 ? 3.895 -13.122 -0.994 1.00 88.12 114 ILE A N 1
ATOM 913 C CA . ILE A 1 114 ? 2.771 -13.753 -0.273 1.00 88.12 114 ILE A CA 1
ATOM 914 C C . ILE A 1 114 ? 1.623 -14.106 -1.235 1.00 88.12 114 ILE A C 1
ATOM 916 O O . ILE A 1 114 ? 0.862 -15.044 -1.006 1.00 88.12 114 ILE A O 1
ATOM 920 N N . GLY A 1 115 ? 1.451 -13.325 -2.301 1.00 90.56 115 GLY A N 1
ATOM 921 C CA . GLY A 1 115 ? 0.342 -13.495 -3.235 1.00 90.56 115 GLY A CA 1
ATOM 922 C C . GLY A 1 115 ? -0.024 -12.207 -3.958 1.00 90.56 115 GLY A C 1
ATOM 923 O O . GLY A 1 115 ? 0.719 -11.222 -3.934 1.00 90.56 115 GLY A O 1
ATOM 924 N N . GLU A 1 116 ? -1.193 -12.202 -4.593 1.00 93.56 116 GLU A N 1
ATOM 925 C CA . GLU A 1 116 ? -1.682 -11.059 -5.372 1.00 93.56 116 GLU A CA 1
ATOM 926 C C . GLU A 1 116 ? -3.084 -10.638 -4.957 1.00 93.56 116 GLU A C 1
ATOM 928 O O . GLU A 1 116 ? -3.928 -11.467 -4.612 1.00 93.56 116 GLU A O 1
ATOM 933 N N . ALA A 1 117 ? -3.359 -9.343 -5.067 1.00 96.12 117 ALA A N 1
ATOM 934 C CA . ALA A 1 117 ? -4.680 -8.783 -4.836 1.00 96.12 117 ALA A CA 1
ATOM 935 C C . ALA A 1 117 ? -5.038 -7.750 -5.904 1.00 96.12 117 ALA A C 1
ATOM 937 O O . ALA A 1 117 ? -4.163 -7.109 -6.488 1.00 96.12 117 ALA A O 1
ATOM 938 N N . ILE A 1 118 ? -6.331 -7.549 -6.133 1.00 96.75 118 ILE A N 1
ATOM 939 C CA . ILE A 1 118 ? -6.849 -6.444 -6.937 1.00 96.75 118 ILE A CA 1
ATOM 940 C C . ILE A 1 118 ? -7.201 -5.284 -6.009 1.00 96.75 118 ILE A C 1
ATOM 942 O O . ILE A 1 118 ? -7.820 -5.469 -4.961 1.00 96.75 118 ILE A O 1
ATOM 946 N N . VAL A 1 119 ? -6.828 -4.067 -6.407 1.00 97.56 119 VAL A N 1
ATOM 947 C CA . VAL A 1 119 ? -7.283 -2.838 -5.746 1.00 97.56 119 VAL A CA 1
ATOM 948 C C . VAL A 1 119 ? -8.749 -2.606 -6.096 1.00 97.56 119 VAL A C 1
ATOM 950 O O . VAL A 1 119 ? -9.061 -2.243 -7.226 1.00 97.56 119 VAL A O 1
ATOM 953 N N . ILE A 1 120 ? -9.651 -2.780 -5.136 1.00 98.06 120 ILE A N 1
ATOM 954 C CA . ILE A 1 120 ? -11.099 -2.590 -5.333 1.00 98.06 120 ILE A CA 1
ATOM 955 C C . ILE A 1 120 ? -11.593 -1.241 -4.800 1.00 98.06 120 ILE A C 1
ATOM 957 O O . ILE A 1 120 ? -12.671 -0.780 -5.165 1.00 98.06 120 ILE A O 1
ATOM 961 N N . GLY A 1 121 ? -10.791 -0.574 -3.970 1.00 97.81 121 GLY A N 1
ATOM 962 C CA . GLY A 1 121 ? -11.110 0.738 -3.429 1.00 97.81 121 GLY A CA 1
ATOM 963 C C . GLY A 1 121 ? -9.858 1.499 -3.0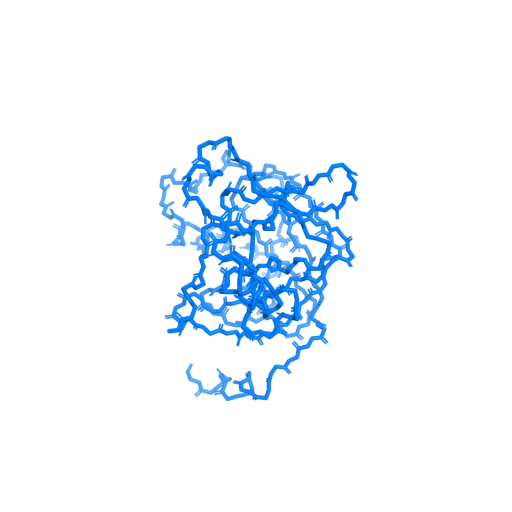23 1.00 97.81 121 GLY A C 1
ATOM 964 O O . GLY A 1 121 ? -8.864 0.924 -2.581 1.00 97.81 121 GLY A O 1
ATOM 965 N N . LEU A 1 122 ? -9.887 2.816 -3.215 1.00 97.69 122 LEU A N 1
ATOM 966 C CA . LEU A 1 122 ? -8.758 3.686 -2.917 1.00 97.69 122 LEU A CA 1
ATOM 967 C C . LEU A 1 122 ? -9.270 5.058 -2.484 1.00 97.69 122 LEU A C 1
ATOM 969 O O . LEU A 1 122 ? -9.931 5.753 -3.255 1.00 97.69 122 LEU A O 1
ATOM 973 N N . ARG A 1 123 ? -8.985 5.450 -1.241 1.00 97.56 123 ARG A N 1
ATOM 974 C CA . ARG A 1 123 ? -9.451 6.727 -0.678 1.00 97.56 123 ARG A CA 1
ATOM 975 C C . ARG A 1 123 ? -8.437 7.330 0.279 1.00 97.56 123 ARG A C 1
ATOM 977 O O . ARG A 1 123 ? -7.665 6.614 0.907 1.00 97.56 123 ARG A O 1
ATOM 984 N N . THR A 1 124 ? -8.475 8.652 0.434 1.00 97.25 124 THR A N 1
ATOM 985 C CA . THR A 1 124 ? -7.707 9.355 1.472 1.00 97.25 124 THR A CA 1
ATOM 986 C C . THR A 1 124 ? -8.625 10.049 2.452 1.00 97.25 124 THR A C 1
ATOM 988 O O . THR A 1 124 ? -9.685 10.549 2.082 1.00 97.25 124 THR A O 1
ATOM 991 N N . MET A 1 125 ? -8.205 10.090 3.710 1.00 96.38 125 MET A N 1
ATOM 992 C CA . MET A 1 125 ? -8.890 10.844 4.748 1.00 96.38 125 MET A CA 1
ATOM 993 C C . MET A 1 125 ? -7.933 11.237 5.864 1.00 96.38 125 MET A C 1
ATOM 995 O O . MET A 1 125 ? -6.797 10.775 5.943 1.00 96.38 125 MET A O 1
ATOM 999 N N . HIS A 1 126 ? -8.410 12.118 6.730 1.00 96.00 126 HIS A N 1
ATOM 1000 C CA . HIS A 1 126 ? -7.733 12.436 7.976 1.00 96.00 126 HIS A CA 1
ATOM 1001 C C . HIS A 1 126 ? -7.964 11.311 8.993 1.00 96.00 126 HIS A C 1
ATOM 1003 O O . HIS A 1 126 ? -9.062 10.757 9.020 1.00 96.00 126 HIS A O 1
ATOM 1009 N N . TRP A 1 127 ? -6.975 10.994 9.834 1.00 95.12 127 TRP A N 1
ATOM 1010 C CA . TRP A 1 127 ? -7.072 9.908 10.815 1.00 95.12 127 TRP A CA 1
ATOM 1011 C C . TRP A 1 127 ? -8.287 10.061 11.731 1.00 95.12 127 TRP A C 1
ATOM 1013 O O . TRP A 1 127 ? -9.027 9.108 11.935 1.00 95.12 127 TRP A O 1
ATOM 1023 N N . SER A 1 128 ? -8.557 11.283 12.197 1.00 93.38 128 SER A N 1
ATOM 1024 C CA . SER A 1 128 ? -9.733 11.586 13.025 1.00 93.38 128 SER A CA 1
ATOM 1025 C C . SER A 1 128 ? -11.092 11.307 12.364 1.00 93.38 128 SER A C 1
ATOM 1027 O O . SER A 1 128 ? -12.109 11.366 13.044 1.00 93.38 128 SER A O 1
ATOM 1029 N N . LYS A 1 129 ? -11.136 11.045 11.051 1.00 95.56 129 LYS A N 1
ATOM 1030 C CA . LYS A 1 129 ? -12.354 10.667 10.313 1.00 95.56 129 LYS A CA 1
ATOM 1031 C C . LYS A 1 129 ? -12.449 9.165 10.038 1.00 95.56 129 LYS A C 1
ATOM 1033 O O . LYS A 1 129 ? -13.433 8.725 9.452 1.00 95.56 129 LYS A O 1
ATOM 1038 N N . LEU A 1 130 ? -11.419 8.401 10.389 1.00 96.50 130 LEU A N 1
ATOM 1039 C CA . LEU A 1 130 ? -11.426 6.954 10.263 1.00 96.50 130 LEU A CA 1
ATOM 1040 C C . LEU A 1 130 ? -12.313 6.388 11.371 1.00 96.50 130 LEU A C 1
ATOM 1042 O O . LEU A 1 130 ? -12.097 6.704 12.532 1.00 96.50 130 LEU A O 1
ATOM 1046 N N . THR A 1 131 ? -13.327 5.606 11.015 1.00 97.69 131 THR A N 1
ATOM 1047 C CA . THR A 1 131 ? -14.251 5.023 11.995 1.00 97.69 131 THR A CA 1
ATOM 1048 C C . THR A 1 131 ? -13.807 3.623 12.400 1.00 97.69 131 THR A C 1
ATOM 1050 O O . THR A 1 131 ? -13.016 2.990 11.694 1.00 97.69 131 THR A O 1
ATOM 1053 N N . ASP A 1 132 ? -14.346 3.120 13.507 1.00 98.31 132 ASP A N 1
ATOM 1054 C CA . ASP A 1 132 ? -14.131 1.747 13.968 1.00 98.31 132 ASP A CA 1
ATOM 1055 C C . ASP A 1 132 ? -14.539 0.704 12.912 1.00 98.31 132 ASP A C 1
ATOM 1057 O O . ASP A 1 132 ? -13.839 -0.287 12.720 1.00 98.31 132 ASP A O 1
ATOM 1061 N N . GLU A 1 133 ? -15.601 0.949 12.140 1.00 98.00 133 GLU A N 1
ATOM 1062 C CA . GLU A 1 133 ? -16.035 0.051 11.062 1.00 98.00 133 GLU A CA 1
ATOM 1063 C C . GLU A 1 133 ? -15.018 -0.008 9.917 1.00 98.00 133 GLU A C 1
ATOM 1065 O O . GLU A 1 133 ? -14.757 -1.072 9.359 1.00 98.00 133 GLU A O 1
ATOM 1070 N N . ILE A 1 134 ? -14.415 1.132 9.564 1.00 97.62 134 ILE A N 1
ATOM 1071 C CA . ILE A 1 134 ? -13.340 1.176 8.565 1.00 97.62 134 ILE A CA 1
ATOM 1072 C C . ILE A 1 134 ? -12.075 0.519 9.124 1.00 97.62 134 ILE A C 1
ATOM 1074 O O . ILE A 1 134 ? -11.363 -0.167 8.390 1.00 97.62 134 ILE A O 1
ATOM 1078 N N . ALA A 1 135 ? -11.776 0.745 10.403 1.00 97.75 135 ALA A N 1
ATOM 1079 C CA . ALA A 1 135 ? -10.603 0.190 11.060 1.00 97.75 135 ALA A CA 1
ATOM 1080 C C . ALA A 1 135 ? -10.675 -1.335 11.172 1.00 97.75 135 ALA A C 1
ATOM 1082 O O . ALA A 1 135 ? -9.672 -1.997 10.919 1.00 97.75 135 ALA A O 1
ATOM 1083 N N . GLN A 1 136 ? -11.845 -1.893 11.499 1.00 97.75 136 GLN A N 1
ATOM 1084 C CA . GLN A 1 136 ? -12.038 -3.339 11.635 1.00 97.75 136 GLN A CA 1
ATOM 1085 C C . GLN A 1 136 ? -11.752 -4.073 10.322 1.00 97.75 136 GLN A C 1
ATOM 1087 O O . GLN A 1 136 ? -11.190 -5.163 10.345 1.00 97.75 136 GLN A O 1
ATOM 1092 N N . GLN A 1 137 ? -12.063 -3.456 9.179 1.00 97.50 137 GLN A N 1
ATOM 1093 C CA . GLN A 1 137 ? -11.794 -4.039 7.862 1.00 97.50 137 GLN A CA 1
ATOM 1094 C C . GLN A 1 137 ? -10.292 -4.149 7.553 1.00 97.50 137 GLN A C 1
ATOM 1096 O O . GLN A 1 137 ? -9.915 -4.730 6.533 1.00 97.50 137 GLN A O 1
ATOM 1101 N N . ASN A 1 138 ? -9.422 -3.557 8.376 1.00 97.62 138 ASN A N 1
ATOM 1102 C CA . ASN A 1 138 ? -7.987 -3.693 8.222 1.00 97.62 138 ASN A CA 1
ATOM 1103 C C . ASN A 1 138 ? -7.549 -5.137 8.458 1.00 97.62 138 ASN A C 1
ATOM 1105 O O . ASN A 1 138 ? -8.006 -5.764 9.406 1.00 97.62 138 ASN A O 1
ATOM 1109 N N . HIS A 1 139 ? -6.604 -5.633 7.658 1.00 96.00 139 HIS A N 1
ATOM 1110 C CA . HIS A 1 139 ? -6.126 -7.016 7.775 1.00 96.00 139 HIS A CA 1
ATOM 1111 C C . HIS A 1 139 ? -5.665 -7.399 9.197 1.00 96.00 139 HIS A C 1
ATOM 1113 O O . HIS A 1 139 ? -5.870 -8.526 9.628 1.00 96.00 139 HIS A O 1
ATOM 1119 N N . THR A 1 140 ? -5.129 -6.448 9.973 1.00 95.00 140 THR A N 1
ATOM 1120 C CA . THR A 1 140 ? -4.708 -6.695 11.366 1.00 95.00 140 THR A CA 1
ATOM 1121 C C . THR A 1 140 ? -5.851 -6.708 12.387 1.00 95.00 140 THR A C 1
ATOM 1123 O O . THR A 1 140 ? -5.605 -6.966 13.562 1.00 95.00 140 THR A O 1
ATOM 1126 N N . GLN A 1 141 ? -7.078 -6.367 11.981 1.00 96.00 141 GLN A N 1
ATOM 1127 C CA . GLN A 1 141 ? -8.229 -6.159 12.865 1.00 96.00 141 GLN A CA 1
ATOM 1128 C C . GLN A 1 141 ? -9.447 -7.033 12.520 1.00 96.00 141 GLN A C 1
ATOM 1130 O O . GLN A 1 141 ? -10.432 -6.963 13.258 1.00 96.00 141 GLN A O 1
ATOM 1135 N N . LEU A 1 142 ? -9.399 -7.855 11.462 1.00 93.69 142 LEU A N 1
ATOM 1136 C CA . LEU A 1 142 ? -10.561 -8.614 10.970 1.00 93.69 142 LEU A CA 1
ATOM 1137 C C . LEU A 1 142 ? -11.231 -9.466 12.063 1.00 93.69 142 LEU A C 1
ATOM 1139 O O . LEU A 1 142 ? -12.451 -9.414 12.210 1.00 93.69 142 LEU A O 1
ATOM 1143 N N . ASP A 1 143 ? -10.435 -10.150 12.888 1.00 91.88 143 ASP A N 1
ATOM 1144 C CA . ASP A 1 143 ? -10.916 -11.031 13.966 1.00 91.88 143 ASP A CA 1
ATOM 1145 C C . ASP A 1 143 ? -11.023 -10.327 15.331 1.00 91.88 143 ASP A C 1
ATOM 1147 O O . ASP A 1 143 ? -11.054 -10.963 16.385 1.00 91.88 143 ASP A O 1
ATOM 1151 N N . THR A 1 144 ? -11.054 -8.991 15.342 1.00 94.50 144 THR A N 1
ATOM 1152 C CA . THR A 1 144 ? -11.149 -8.197 16.573 1.00 94.50 144 THR A CA 1
ATOM 1153 C C . THR A 1 144 ? -12.509 -7.500 16.690 1.00 94.50 144 THR A C 1
ATOM 1155 O O . THR A 1 144 ? -13.141 -7.207 15.672 1.00 94.50 144 THR A O 1
ATOM 1158 N N . PRO A 1 145 ? -12.990 -7.194 17.913 1.00 96.94 145 PRO A N 1
ATOM 1159 C CA . PRO A 1 145 ? -14.263 -6.495 18.091 1.00 96.94 145 PRO A CA 1
ATOM 1160 C C . PRO A 1 145 ? -14.278 -5.132 17.395 1.00 96.94 145 PRO A C 1
ATOM 1162 O O . PRO A 1 145 ? -13.316 -4.388 17.515 1.00 96.94 145 PRO A O 1
ATOM 1165 N N . VAL A 1 146 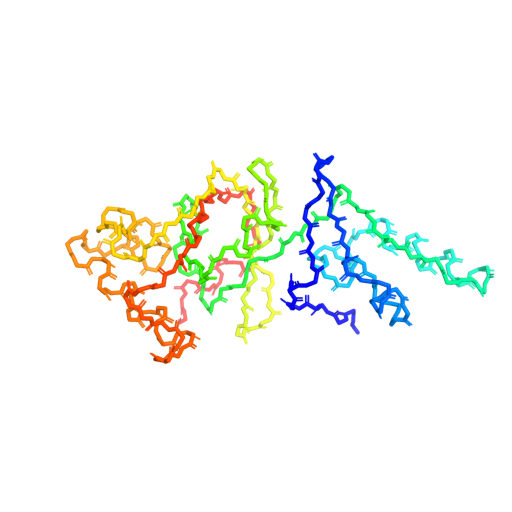? -15.376 -4.744 16.742 1.00 97.75 146 VAL A N 1
ATOM 1166 C CA . VAL A 1 146 ? -15.456 -3.445 16.035 1.00 97.75 146 VAL A CA 1
ATOM 1167 C C . VAL A 1 146 ? -15.119 -2.268 16.959 1.00 97.75 146 VAL A C 1
ATOM 1169 O O . VAL A 1 146 ? -14.340 -1.397 16.591 1.00 97.75 146 VAL A O 1
ATOM 1172 N N . VAL A 1 147 ? -15.647 -2.274 18.184 1.00 98.12 147 VAL A N 1
ATOM 1173 C CA . VAL A 1 147 ? -15.417 -1.201 19.160 1.00 98.12 147 VAL A CA 1
ATOM 1174 C C . VAL A 1 147 ? -13.924 -1.073 19.490 1.00 98.12 147 VAL A C 1
ATOM 1176 O O . VAL A 1 147 ? -13.263 -2.046 19.878 1.00 98.12 147 VAL A O 1
ATOM 1179 N N . GLY A 1 148 ? -13.391 0.140 19.341 1.00 97.50 148 GLY A N 1
ATOM 1180 C CA . GLY A 1 148 ? -11.987 0.468 19.593 1.00 97.50 148 GLY A CA 1
ATOM 1181 C C . GLY A 1 148 ? -11.016 -0.071 18.538 1.00 97.50 148 GLY A C 1
ATOM 1182 O O . GLY A 1 148 ? -9.806 -0.106 18.781 1.00 97.50 148 GLY A O 1
ATOM 1183 N N . ALA A 1 149 ? -11.509 -0.529 17.382 1.00 97.94 149 ALA A N 1
ATOM 1184 C CA . ALA A 1 149 ? -10.660 -0.966 16.276 1.00 97.94 149 ALA A CA 1
ATOM 1185 C C . ALA A 1 149 ? -9.783 0.174 15.744 1.00 97.94 149 ALA A C 1
ATOM 1187 O O . ALA A 1 149 ? -8.629 -0.069 15.382 1.00 97.94 149 ALA A O 1
ATOM 1188 N N . GLN A 1 150 ? -10.278 1.416 15.750 1.00 97.44 150 GLN A N 1
ATOM 1189 C CA . GLN A 1 150 ? -9.495 2.591 15.379 1.00 97.44 150 GLN A CA 1
ATOM 1190 C C . GLN A 1 150 ? -8.270 2.738 16.287 1.00 97.44 150 GLN A C 1
ATOM 1192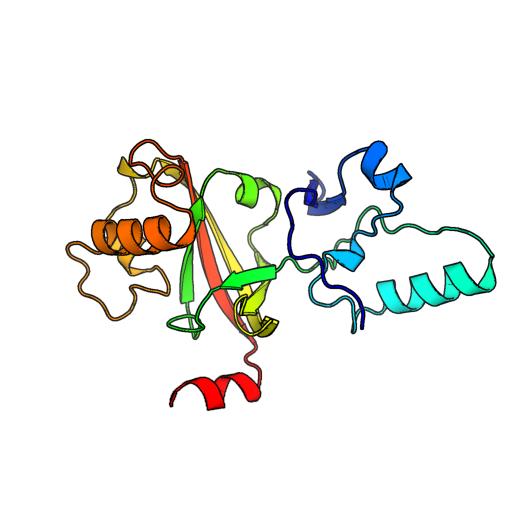 O O . GLN A 1 150 ? -7.155 2.859 15.783 1.00 97.44 150 GLN A O 1
ATOM 1197 N N . ASP A 1 151 ? -8.446 2.678 17.606 1.00 96.88 151 ASP A N 1
ATOM 1198 C CA . ASP A 1 151 ? -7.350 2.853 18.567 1.00 96.88 151 ASP A CA 1
ATOM 1199 C C . ASP A 1 151 ? -6.315 1.728 18.470 1.00 96.88 151 ASP A C 1
ATOM 1201 O O . ASP A 1 151 ? -5.107 1.979 18.450 1.00 96.88 151 ASP A O 1
ATOM 1205 N N . ARG A 1 152 ? -6.762 0.475 18.322 1.00 97.31 152 ARG A N 1
ATOM 1206 C CA . ARG A 1 152 ? -5.842 -0.654 18.111 1.00 97.31 152 ARG A CA 1
ATOM 1207 C C . ARG A 1 152 ? -5.058 -0.506 16.813 1.00 97.31 152 ARG A C 1
ATOM 1209 O O . ARG A 1 152 ? -3.842 -0.706 16.807 1.00 97.31 152 ARG A O 1
ATOM 1216 N N . LEU A 1 153 ? -5.723 -0.100 15.731 1.00 96.50 153 LEU A N 1
ATOM 1217 C CA . LEU A 1 153 ? -5.057 0.162 14.461 1.00 96.50 153 LEU A CA 1
ATOM 1218 C C . LEU A 1 153 ? -4.077 1.338 14.572 1.00 96.50 153 LEU A C 1
ATOM 1220 O O . LEU A 1 153 ? -2.989 1.273 13.996 1.00 96.50 153 LEU A O 1
ATOM 1224 N N . PHE A 1 154 ? -4.409 2.385 15.335 1.00 95.88 154 PHE A N 1
ATOM 1225 C CA . PHE A 1 154 ? -3.489 3.490 15.614 1.00 95.88 154 PHE A CA 1
ATOM 1226 C C . PHE A 1 154 ? -2.193 2.969 16.227 1.00 95.88 154 PHE A C 1
ATOM 1228 O O . PHE A 1 154 ? -1.113 3.303 15.742 1.00 95.88 154 PHE A O 1
ATOM 1235 N N . GLU A 1 155 ? -2.289 2.106 17.238 1.00 95.31 155 GLU A N 1
ATOM 1236 C CA . GLU A 1 155 ? -1.127 1.523 17.908 1.00 95.31 155 GLU A CA 1
ATOM 1237 C C . GLU A 1 155 ? -0.305 0.619 16.984 1.00 95.31 155 GLU A C 1
ATOM 1239 O O . GLU A 1 155 ? 0.927 0.696 16.979 1.00 95.31 155 GLU A O 1
ATOM 1244 N N . VAL A 1 156 ? -0.956 -0.181 16.136 1.00 93.75 156 VAL A N 1
ATOM 1245 C CA . VAL A 1 156 ? -0.273 -0.982 15.105 1.00 93.75 156 VAL A CA 1
ATOM 1246 C C . VAL A 1 156 ? 0.536 -0.079 14.167 1.00 93.75 156 VAL A C 1
ATOM 1248 O O . VAL A 1 156 ? 1.738 -0.292 13.968 1.00 93.75 156 VAL A O 1
ATOM 1251 N N . LEU A 1 157 ? -0.084 0.975 13.628 1.00 93.00 157 LEU A N 1
ATOM 1252 C CA . LEU A 1 157 ? 0.580 1.913 12.719 1.00 93.00 157 LEU A CA 1
ATOM 1253 C C . LEU A 1 157 ? 1.665 2.731 13.426 1.00 93.00 157 LEU A C 1
ATOM 1255 O O . LEU A 1 157 ? 2.724 2.975 12.846 1.00 93.00 157 LEU A O 1
ATOM 1259 N N . ARG A 1 158 ? 1.446 3.119 14.684 1.00 93.69 158 ARG A N 1
ATOM 1260 C CA . ARG A 1 158 ? 2.408 3.852 15.515 1.00 93.69 158 ARG A CA 1
ATOM 1261 C C . ARG A 1 158 ? 3.651 3.019 15.807 1.00 93.69 158 ARG A C 1
ATOM 1263 O O . ARG A 1 158 ? 4.754 3.556 15.741 1.00 93.69 158 ARG A O 1
ATOM 1270 N N . ARG A 1 159 ? 3.506 1.712 16.046 1.00 91.25 159 ARG A N 1
ATOM 1271 C CA . ARG A 1 159 ? 4.639 0.776 16.170 1.00 91.25 159 ARG A CA 1
ATOM 1272 C C . ARG A 1 159 ? 5.379 0.579 14.847 1.00 91.25 159 ARG A C 1
ATOM 1274 O O . ARG A 1 159 ? 6.594 0.422 14.855 1.00 91.25 159 ARG A O 1
ATOM 1281 N N . GLY A 1 160 ? 4.663 0.578 13.720 1.00 87.56 160 GLY A N 1
ATOM 1282 C CA . GLY A 1 160 ? 5.251 0.398 12.389 1.00 87.56 160 GLY A CA 1
ATOM 1283 C C . GLY A 1 160 ? 6.000 1.626 11.857 1.00 87.56 160 GLY A C 1
ATOM 1284 O O . GLY A 1 160 ? 7.107 1.494 11.345 1.00 87.56 160 GLY A O 1
ATOM 1285 N N . TYR A 1 161 ? 5.410 2.817 11.974 1.00 88.25 161 TYR A N 1
ATOM 1286 C CA . TYR A 1 161 ? 5.969 4.071 11.447 1.00 88.25 161 TYR A CA 1
ATOM 1287 C C . TYR A 1 161 ? 6.760 4.886 12.477 1.00 88.25 161 TYR A C 1
ATOM 1289 O O . TYR A 1 161 ? 7.522 5.776 12.099 1.00 88.25 161 TYR A O 1
ATOM 1297 N N . GLY A 1 162 ? 6.573 4.604 13.764 1.00 88.94 162 GLY A N 1
ATOM 1298 C CA . GLY A 1 162 ? 7.149 5.354 14.872 1.00 88.94 162 GLY A CA 1
ATOM 1299 C C . GLY A 1 162 ? 6.230 6.469 15.404 1.00 88.94 162 GLY A C 1
ATOM 1300 O O . GLY A 1 162 ? 5.414 7.038 14.668 1.00 88.94 162 GLY A O 1
ATOM 1301 N N . PRO A 1 163 ? 6.388 6.840 16.689 1.00 86.50 163 PRO A N 1
ATOM 1302 C CA . PRO A 1 163 ? 5.478 7.739 17.407 1.00 86.50 163 PRO A CA 1
ATOM 1303 C C . PRO A 1 163 ? 5.452 9.182 16.890 1.00 86.50 163 PRO A C 1
ATOM 1305 O O . PRO A 1 163 ? 4.473 9.886 17.118 1.00 86.50 163 PRO A O 1
ATOM 1308 N N . GLN A 1 164 ? 6.507 9.628 16.203 1.00 86.69 164 GLN A N 1
ATOM 1309 C CA . GLN A 1 164 ? 6.593 10.973 15.617 1.00 86.69 164 GLN A CA 1
ATOM 1310 C C . GLN A 1 164 ? 5.882 11.071 14.258 1.00 86.69 164 GLN A C 1
ATOM 1312 O O . GLN A 1 164 ? 5.411 12.137 13.855 1.00 86.69 164 GLN A O 1
ATOM 1317 N N . MET A 1 165 ? 5.808 9.951 13.533 1.00 86.56 165 MET A N 1
ATOM 1318 C CA . MET A 1 165 ? 5.187 9.893 12.211 1.00 86.56 165 MET A CA 1
ATOM 1319 C C . MET A 1 165 ? 3.681 9.662 12.310 1.00 86.56 165 MET A C 1
ATOM 1321 O O . MET A 1 165 ? 2.934 10.216 11.504 1.00 86.56 165 MET A O 1
ATOM 1325 N N . MET A 1 166 ? 3.240 8.877 13.298 1.00 89.81 166 MET A N 1
ATOM 1326 C CA . MET A 1 166 ? 1.830 8.567 13.519 1.00 89.81 166 MET A CA 1
ATOM 1327 C C . MET A 1 166 ? 1.229 9.437 14.629 1.00 89.81 166 MET A C 1
ATOM 1329 O O . MET A 1 166 ? 1.427 9.193 15.821 1.00 89.81 166 MET A O 1
ATOM 1333 N N . THR A 1 167 ? 0.469 10.444 14.207 1.00 87.94 167 THR A N 1
ATOM 1334 C CA . THR A 1 167 ? -0.274 11.390 15.050 1.00 87.94 167 THR A CA 1
ATOM 1335 C C . THR A 1 167 ? -1.723 11.491 14.553 1.00 87.94 167 THR A C 1
ATOM 1337 O O . THR A 1 167 ? -2.026 11.131 13.414 1.00 87.94 167 THR A O 1
ATOM 1340 N N . VAL A 1 168 ? -2.652 11.939 15.403 1.00 86.62 168 VAL A N 1
ATOM 1341 C CA . VAL A 1 168 ? -4.098 11.977 15.077 1.00 86.62 168 VAL A CA 1
ATOM 1342 C C . VAL A 1 168 ? -4.467 13.008 14.000 1.00 86.62 168 VAL A C 1
ATOM 1344 O O . VAL A 1 168 ? -5.557 12.958 13.431 1.00 86.62 168 VAL A O 1
ATOM 1347 N N . ASP A 1 169 ? -3.550 13.925 13.695 1.00 88.94 169 ASP A N 1
ATOM 1348 C CA . ASP A 1 169 ? -3.654 14.960 12.665 1.00 88.94 169 ASP A CA 1
ATOM 1349 C C . ASP A 1 169 ? -3.156 14.506 11.274 1.00 88.94 169 ASP A C 1
ATOM 1351 O O . ASP A 1 169 ? -3.025 15.294 10.333 1.00 88.94 169 ASP A O 1
ATOM 1355 N N . ARG A 1 170 ? -2.836 13.217 11.112 1.00 91.69 170 ARG A N 1
ATOM 1356 C CA . ARG A 1 170 ? -2.276 12.707 9.858 1.00 91.69 170 ARG A CA 1
ATOM 1357 C C . ARG A 1 170 ? -3.342 12.379 8.829 1.00 91.69 170 ARG A C 1
ATOM 1359 O O . ARG A 1 170 ? -4.419 11.870 9.123 1.00 91.69 170 ARG A O 1
ATOM 1366 N N . GLN A 1 171 ? -2.979 12.605 7.571 1.00 95.69 171 GLN A N 1
ATOM 1367 C CA . GLN A 1 171 ? -3.676 12.027 6.428 1.00 95.69 171 GLN A CA 1
ATOM 1368 C C . GLN A 1 171 ? -3.234 10.578 6.238 1.00 95.69 171 GLN A C 1
ATOM 1370 O O . GLN A 1 171 ? -2.044 10.273 6.338 1.00 95.69 171 GLN A O 1
ATOM 1375 N N . VAL A 1 172 ? -4.182 9.716 5.901 1.00 96.81 172 VAL A N 1
ATOM 1376 C CA . VAL A 1 172 ? -3.959 8.314 5.560 1.00 96.81 172 VAL A CA 1
ATOM 1377 C C . VAL A 1 172 ? -4.630 7.974 4.234 1.00 96.81 172 VAL A C 1
ATOM 1379 O O . VAL A 1 172 ? -5.624 8.589 3.846 1.00 96.81 172 VAL A O 1
ATOM 1382 N N . THR A 1 173 ? -4.073 6.991 3.536 1.00 97.75 173 THR A N 1
ATOM 1383 C CA . THR A 1 173 ? -4.681 6.329 2.382 1.00 97.75 173 THR A CA 1
ATOM 1384 C C . THR A 1 173 ? -5.206 4.976 2.840 1.00 97.75 173 THR A C 1
ATOM 1386 O O . THR A 1 173 ? -4.447 4.193 3.408 1.00 97.75 173 THR A O 1
ATOM 1389 N N . ILE A 1 174 ? -6.477 4.698 2.580 1.00 98.19 174 ILE A N 1
ATOM 1390 C CA . ILE A 1 174 ? -7.076 3.379 2.758 1.00 98.19 174 ILE A CA 1
ATOM 1391 C C . ILE A 1 174 ? -7.127 2.717 1.384 1.00 98.19 174 ILE A C 1
ATOM 1393 O O . ILE A 1 174 ? -7.593 3.325 0.414 1.00 98.19 174 ILE A O 1
ATOM 1397 N N . ILE A 1 175 ? -6.609 1.497 1.314 1.00 98.44 175 ILE A N 1
ATOM 1398 C CA . ILE A 1 175 ? -6.543 0.682 0.105 1.00 98.44 175 ILE A CA 1
ATOM 1399 C C . ILE A 1 175 ? -7.369 -0.568 0.389 1.00 98.44 175 ILE A C 1
ATOM 1401 O O . ILE A 1 175 ? -6.957 -1.382 1.215 1.00 98.44 175 ILE A O 1
ATOM 1405 N N . ASP A 1 176 ? -8.525 -0.696 -0.252 1.00 98.25 176 ASP A N 1
ATOM 1406 C CA . ASP A 1 176 ? -9.348 -1.901 -0.169 1.00 98.25 176 ASP A CA 1
ATOM 1407 C C . ASP A 1 176 ? -8.882 -2.888 -1.240 1.00 98.25 176 ASP A C 1
ATOM 1409 O O . ASP A 1 176 ? -8.683 -2.521 -2.406 1.00 98.25 176 ASP A O 1
ATOM 1413 N N . LEU A 1 177 ? -8.697 -4.135 -0.829 1.00 98.12 177 LEU A N 1
ATOM 1414 C CA . LEU A 1 177 ? -8.055 -5.185 -1.599 1.00 98.12 177 LEU A CA 1
ATOM 1415 C C . LEU A 1 177 ? -8.907 -6.448 -1.569 1.00 98.12 177 LEU A C 1
ATOM 1417 O O . LEU A 1 177 ? -9.545 -6.760 -0.564 1.00 98.12 177 LEU A O 1
ATOM 1421 N N . GLU A 1 178 ? -8.876 -7.178 -2.673 1.00 96.62 178 GLU A N 1
ATOM 1422 C CA . GLU A 1 178 ? -9.454 -8.512 -2.798 1.00 96.62 178 GLU A CA 1
ATOM 1423 C C . GLU A 1 178 ? -8.371 -9.463 -3.299 1.00 96.62 178 GLU A C 1
ATOM 1425 O O . GLU A 1 178 ? -7.776 -9.219 -4.353 1.00 96.62 178 GLU A O 1
ATOM 1430 N N . ARG A 1 179 ? -8.059 -10.506 -2.521 1.00 93.69 179 ARG A N 1
ATOM 1431 C CA . ARG A 1 179 ? -7.047 -11.497 -2.904 1.00 93.69 179 ARG A CA 1
ATOM 1432 C C . ARG A 1 179 ? -7.491 -12.270 -4.144 1.00 93.69 179 ARG A C 1
ATOM 1434 O O . ARG A 1 179 ? -8.647 -12.650 -4.272 1.00 93.69 179 ARG A O 1
ATOM 1441 N N . THR A 1 180 ? -6.550 -12.490 -5.058 1.00 90.06 180 THR A N 1
ATOM 1442 C CA . THR A 1 180 ? -6.798 -13.146 -6.358 1.00 90.06 180 THR A CA 1
ATOM 1443 C C . THR A 1 180 ? -5.862 -14.307 -6.654 1.00 90.06 180 THR A C 1
ATOM 1445 O O . THR A 1 180 ? -6.146 -15.104 -7.542 1.00 90.06 180 THR A O 1
ATOM 1448 N N . TYR A 1 181 ? -4.759 -14.414 -5.914 1.00 75.06 181 TYR A N 1
ATOM 1449 C CA . TYR A 1 181 ? -3.812 -15.511 -6.039 1.00 75.06 181 TYR A CA 1
ATOM 1450 C C . TYR A 1 181 ? -3.156 -15.808 -4.689 1.00 75.06 181 TYR A C 1
ATOM 1452 O O . TYR A 1 181 ? -2.779 -14.891 -3.948 1.00 75.06 181 TYR A O 1
ATOM 1460 N N . GLU A 1 182 ? -3.008 -17.093 -4.396 1.00 62.66 182 GLU A N 1
ATOM 1461 C CA . GLU A 1 182 ? -2.329 -17.637 -3.226 1.00 62.66 182 GLU A CA 1
ATOM 1462 C C . GLU A 1 182 ? -1.170 -18.508 -3.722 1.00 62.66 182 GLU A C 1
ATOM 1464 O O . GLU A 1 182 ? -1.342 -19.300 -4.647 1.00 62.66 182 GLU A O 1
ATOM 1469 N N . THR A 1 183 ? 0.031 -18.321 -3.172 1.00 55.81 183 THR A N 1
ATOM 1470 C CA . THR A 1 183 ? 1.115 -19.288 -3.378 1.00 55.81 183 THR A CA 1
ATOM 1471 C C . THR A 1 183 ? 0.903 -20.484 -2.463 1.00 55.81 183 THR A C 1
ATOM 1473 O O . THR A 1 183 ? 0.439 -20.314 -1.341 1.00 55.81 183 THR A O 1
ATOM 1476 N N . GLU A 1 184 ? 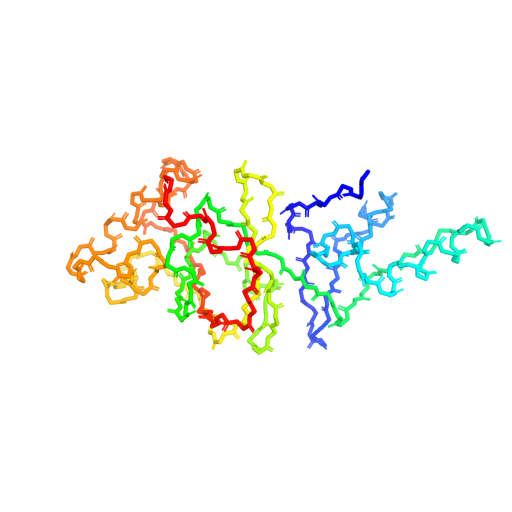1.287 -21.684 -2.902 1.00 49.19 184 GLU A N 1
ATOM 1477 C CA . GLU A 1 184 ? 1.255 -22.891 -2.056 1.00 49.19 184 GLU A CA 1
ATOM 1478 C C . GLU A 1 184 ? 2.092 -22.707 -0.774 1.00 49.19 184 GLU A C 1
ATOM 1480 O O . GLU A 1 184 ? 1.674 -23.133 0.299 1.00 49.19 184 GLU A O 1
ATOM 1485 N N . ASP A 1 185 ? 3.177 -21.926 -0.843 1.00 48.22 185 ASP A N 1
ATOM 1486 C CA . ASP A 1 185 ? 3.993 -21.539 0.317 1.00 48.22 185 ASP A CA 1
ATOM 1487 C C . ASP A 1 185 ? 3.238 -20.680 1.348 1.00 48.22 185 ASP A C 1
ATOM 1489 O O . ASP A 1 185 ? 3.724 -20.493 2.458 1.00 48.22 185 ASP A O 1
ATOM 1493 N N . ALA A 1 186 ? 2.073 -20.111 1.004 1.00 47.59 186 ALA A N 1
ATOM 1494 C CA . ALA A 1 186 ? 1.266 -19.325 1.933 1.00 47.59 186 ALA A CA 1
ATOM 1495 C C . ALA A 1 186 ? 0.578 -20.190 3.011 1.00 47.59 186 ALA A C 1
ATOM 1497 O O . ALA A 1 186 ? 0.283 -19.700 4.105 1.00 47.59 186 ALA A O 1
ATOM 1498 N N . ALA A 1 187 ? 0.337 -21.470 2.708 1.00 43.38 187 ALA A N 1
ATOM 1499 C CA . ALA A 1 187 ? -0.382 -22.389 3.584 1.00 43.38 187 ALA A CA 1
ATOM 1500 C C . ALA A 1 187 ? 0.441 -22.795 4.822 1.00 43.38 187 ALA A C 1
ATOM 1502 O O . ALA A 1 187 ? -0.128 -22.942 5.903 1.00 43.38 187 ALA A O 1
ATOM 1503 N N . ASP A 1 188 ? 1.769 -22.868 4.693 1.00 44.59 188 ASP A N 1
ATOM 1504 C CA . ASP A 1 188 ? 2.694 -23.265 5.769 1.00 44.59 188 ASP A CA 1
ATOM 1505 C C . ASP A 1 188 ? 2.933 -22.166 6.828 1.00 44.59 188 ASP A C 1
ATOM 1507 O O . ASP A 1 188 ? 3.592 -22.402 7.841 1.00 44.59 188 ASP A O 1
ATOM 1511 N N . TRP A 1 189 ? 2.400 -20.948 6.651 1.00 43.31 189 TRP A N 1
ATOM 1512 C CA . TRP A 1 189 ? 2.587 -19.853 7.619 1.00 43.31 189 TRP A CA 1
ATOM 1513 C C . TRP A 1 189 ? 1.550 -19.812 8.750 1.00 43.31 189 TRP A C 1
ATOM 1515 O O . TRP A 1 189 ? 1.681 -18.966 9.635 1.00 43.31 189 TRP A O 1
ATOM 1525 N N . ARG A 1 190 ? 0.504 -20.649 8.718 1.00 48.00 190 ARG A N 1
ATOM 1526 C CA . ARG A 1 190 ? -0.601 -20.592 9.697 1.00 48.00 190 ARG A CA 1
ATOM 1527 C C . ARG A 1 190 ? -0.247 -21.168 11.077 1.00 48.00 190 ARG A C 1
ATOM 1529 O O . ARG A 1 190 ? -0.952 -20.864 12.034 1.00 48.00 190 ARG A O 1
ATOM 1536 N N . ASP A 1 191 ? 0.871 -21.889 11.189 1.00 36.22 191 ASP A N 1
ATOM 1537 C CA . ASP A 1 191 ? 1.226 -22.686 12.375 1.00 36.22 191 ASP A CA 1
ATOM 1538 C C . ASP A 1 191 ? 2.513 -22.230 13.109 1.00 36.22 191 ASP A C 1
ATOM 1540 O O . ASP A 1 191 ? 3.131 -23.021 13.824 1.00 36.22 191 ASP A O 1
ATOM 1544 N N . GLY A 1 192 ? 2.944 -20.968 12.948 1.00 36.09 192 GLY A N 1
ATOM 1545 C CA . GLY A 1 192 ? 4.186 -20.436 13.547 1.00 36.09 192 GLY A CA 1
ATOM 1546 C C . GLY A 1 192 ? 4.007 -19.269 14.508 1.00 36.09 192 GLY A C 1
ATOM 1547 O O . GLY A 1 192 ? 3.553 -18.203 14.036 1.00 36.09 192 GLY A O 1
#